Protein AF-U6L388-F1 (afdb_monomer_lite)

Sequence (223 aa):
MDGIGPHTSVVVLAATNRPDLLDAALLRPGRLDRLVYVQLPDPQARQQIAFNTLRHVPIHPTAAAAAAAAAAAADGGDGGGAGETAAAGPPGEAAAAHKQEHTACANPKREDGLTDGLQQQQQQQQQSPVAAPAAVAEWLSARTAGYSGAEIVMICKEAALEAIREHIAGCVDSQQQQQQQQQQQQEGLLALRMRHLEAALQRVQPRTPQSLLQLYKEYSSKN

Secondary structure (DSSP, 8-state):
-TT--TTS--------S-GGGS-TTTSSTTSS------PPPPHHHHHHHHHHHHTTS-B-HHHHHHHHHHHHGGG--------------------------------------SHHHHHHHHHHHTS-TTHHHHHHHHHHHHH-TT--HHHHHHHHHHHHHHHHHHHHHHHHHHHHHTTT----TTTT---B-HHHHHHHHHH----S-HHHHHHHHHHHHH-

InterPro domains:
  IPR003959 ATPase, AAA-type, core [PF00004] (1-39)
  IPR003960 ATPase, AAA-type, conserved site [PS00674] (10-28)
  IPR027417 P-loop containing nucleoside triphosphate hydrolase [G3DSA:3.40.50.300] (1-40)
  IPR027417 P-loop containing nucleoside triphosphate hydrolase [SSF52540] (4-210)
  IPR041569 AAA ATPase, AAA+ lid domain [PF17862] (138-174)
  IPR050168 AAA ATPase domain-containing protein [PTHR23077] (1-220)

pLDDT: mean 73.74, std 22.89, range [26.05, 96.25]

Organism: Eimeria tenella (NCBI:txid5802)

Structure (mmCIF, N/CA/C/O backbone):
data_AF-U6L388-F1
#
_entry.id   AF-U6L388-F1
#
loop_
_atom_site.group_PDB
_atom_site.id
_atom_site.type_symbol
_atom_site.label_atom_id
_atom_site.label_alt_id
_atom_site.label_comp_id
_atom_site.label_asym_id
_atom_site.label_entity_id
_atom_site.label_seq_id
_atom_site.pdbx_PDB_ins_code
_atom_site.Cartn_x
_atom_site.Cartn_y
_atom_site.Cartn_z
_atom_site.occupancy
_atom_site.B_iso_or_equiv
_atom_site.auth_seq_id
_atom_site.auth_comp_id
_atom_site.auth_asym_id
_atom_site.auth_atom_id
_atom_site.pdbx_PDB_model_num
ATOM 1 N N . MET A 1 1 ? 9.386 10.971 -29.973 1.00 67.19 1 MET A N 1
ATOM 2 C CA . MET A 1 1 ? 9.871 11.871 -28.903 1.00 67.19 1 MET A CA 1
ATOM 3 C C . MET A 1 1 ? 10.966 12.817 -29.391 1.00 67.19 1 MET A C 1
ATOM 5 O O . MET A 1 1 ? 11.121 13.867 -28.794 1.00 67.19 1 MET A O 1
ATOM 9 N N . ASP A 1 2 ? 11.607 12.536 -30.531 1.00 67.75 2 ASP A N 1
ATOM 10 C CA . ASP A 1 2 ? 12.701 13.319 -31.148 1.00 67.75 2 ASP A CA 1
ATOM 11 C C . ASP A 1 2 ? 12.360 14.769 -31.589 1.00 67.75 2 ASP A C 1
ATOM 13 O O . ASP A 1 2 ? 13.168 15.421 -32.240 1.00 67.75 2 ASP A O 1
ATOM 17 N N . GLY A 1 3 ? 11.171 15.284 -31.253 1.00 70.81 3 GLY A N 1
ATOM 18 C CA . GLY A 1 3 ? 10.747 16.669 -31.514 1.00 70.81 3 GLY A CA 1
ATOM 19 C C . GLY A 1 3 ? 10.675 17.554 -30.263 1.00 70.81 3 GLY A C 1
ATOM 20 O O . GLY A 1 3 ? 10.299 18.718 -30.366 1.00 70.81 3 GLY A O 1
ATOM 21 N N . ILE A 1 4 ? 10.995 17.010 -29.084 1.00 74.88 4 ILE A N 1
ATOM 22 C CA . ILE A 1 4 ? 11.020 17.750 -27.817 1.00 74.88 4 ILE A CA 1
ATOM 23 C C . ILE A 1 4 ? 12.435 18.317 -27.662 1.00 74.88 4 ILE A C 1
ATOM 25 O O . ILE A 1 4 ? 13.368 17.600 -27.309 1.00 74.88 4 ILE A O 1
ATOM 29 N N . GLY A 1 5 ? 12.615 19.587 -28.020 1.00 66.69 5 GLY A N 1
ATOM 30 C CA . GLY A 1 5 ? 13.901 20.277 -27.920 1.00 66.69 5 GLY A CA 1
ATOM 31 C C . GLY A 1 5 ? 14.166 20.852 -26.519 1.00 66.69 5 GLY A C 1
ATOM 32 O O . GLY A 1 5 ? 13.259 20.919 -25.688 1.00 66.69 5 GLY A O 1
ATOM 33 N N . PRO A 1 6 ? 15.378 21.373 -26.255 1.00 66.69 6 PRO A N 1
ATOM 34 C CA . PRO A 1 6 ? 15.739 21.985 -24.968 1.00 66.69 6 PRO A CA 1
ATOM 35 C C . PRO A 1 6 ? 14.926 23.249 -24.619 1.00 66.69 6 PRO A C 1
ATOM 37 O O . PRO A 1 6 ? 14.971 23.717 -23.487 1.00 66.69 6 PRO A O 1
ATOM 40 N N . HIS A 1 7 ? 14.175 23.804 -25.576 1.00 69.50 7 HIS A N 1
ATOM 41 C CA . HIS A 1 7 ? 13.340 24.998 -25.399 1.00 69.50 7 HIS A CA 1
ATOM 42 C C . HIS A 1 7 ? 11.860 24.685 -25.122 1.00 69.50 7 HIS A C 1
ATOM 44 O O . HIS A 1 7 ? 11.070 25.601 -24.908 1.00 69.50 7 HIS A O 1
ATOM 50 N N . THR A 1 8 ? 11.473 23.405 -25.115 1.00 71.69 8 THR A N 1
ATOM 51 C CA . THR A 1 8 ? 10.129 22.961 -24.724 1.00 71.69 8 THR A CA 1
ATOM 52 C C . THR A 1 8 ? 10.156 22.432 -23.294 1.00 71.69 8 THR A C 1
ATOM 54 O O . THR A 1 8 ? 10.828 21.445 -23.013 1.00 71.69 8 THR A O 1
ATOM 57 N N . SER A 1 9 ? 9.413 23.065 -22.382 1.00 81.69 9 SER A N 1
ATOM 58 C CA . SER A 1 9 ? 9.296 22.665 -20.971 1.00 81.69 9 SER A CA 1
ATOM 59 C C . SER A 1 9 ? 8.343 21.474 -20.793 1.00 81.69 9 SER A C 1
ATOM 61 O O . SER A 1 9 ? 7.316 21.580 -20.123 1.00 81.69 9 SER A O 1
ATOM 63 N N . VAL A 1 10 ? 8.643 20.352 -21.447 1.00 85.38 10 VAL A N 1
ATOM 64 C CA . VAL A 1 10 ? 7.848 19.120 -21.379 1.00 85.38 10 VAL A CA 1
ATOM 65 C C . VAL A 1 10 ? 8.705 18.012 -20.782 1.00 85.38 10 VAL A C 1
ATOM 67 O O . VAL A 1 10 ? 9.774 17.703 -21.299 1.00 85.38 10 VAL A O 1
ATOM 70 N N . VAL A 1 11 ? 8.212 17.394 -19.711 1.00 87.00 11 VAL A N 1
ATOM 71 C CA . VAL A 1 11 ? 8.806 16.197 -19.105 1.00 87.00 11 VAL A CA 1
ATOM 72 C C . VAL A 1 11 ? 7.866 15.030 -19.361 1.00 87.00 11 VAL A C 1
ATOM 74 O O . VAL A 1 11 ? 6.667 15.137 -19.105 1.00 87.00 11 VAL A O 1
ATOM 77 N N . VAL A 1 12 ? 8.402 13.917 -19.864 1.00 88.50 12 VAL A N 1
ATOM 78 C CA . VAL A 1 12 ? 7.622 12.698 -20.081 1.00 88.50 12 VAL A CA 1
ATOM 79 C C . VAL A 1 12 ? 7.963 11.675 -19.009 1.00 88.50 12 VAL A C 1
ATOM 81 O O . VAL A 1 12 ? 9.120 11.307 -18.832 1.00 88.50 12 VAL A O 1
ATOM 84 N N . LEU A 1 13 ? 6.933 11.208 -18.308 1.00 92.56 13 LEU A N 1
ATOM 85 C CA . LEU A 1 13 ? 7.010 10.142 -17.316 1.00 92.56 13 LEU A CA 1
ATOM 86 C C . LEU A 1 13 ? 6.196 8.955 -17.830 1.00 92.56 13 LEU A C 1
ATOM 88 O O . LEU A 1 13 ? 5.049 9.119 -18.246 1.00 92.56 13 LEU A O 1
ATOM 92 N N . ALA A 1 14 ? 6.785 7.764 -17.792 1.00 93.50 14 ALA A N 1
ATOM 93 C CA . ALA A 1 14 ? 6.122 6.516 -18.146 1.00 93.50 14 ALA A CA 1
ATOM 94 C C . ALA A 1 14 ? 6.229 5.533 -16.976 1.00 93.50 14 ALA A C 1
ATOM 96 O O . ALA A 1 14 ? 7.252 5.478 -16.297 1.00 93.50 14 ALA A O 1
ATOM 97 N N . ALA A 1 15 ? 5.178 4.749 -16.755 1.00 95.31 15 ALA A N 1
ATOM 98 C CA . ALA A 1 15 ? 5.151 3.689 -15.756 1.00 95.31 15 ALA A CA 1
ATOM 99 C C . ALA A 1 15 ? 4.784 2.369 -16.440 1.00 95.31 15 ALA A C 1
ATOM 101 O O . ALA A 1 15 ? 3.830 2.314 -17.216 1.00 95.31 15 ALA A O 1
ATOM 102 N N . THR A 1 16 ? 5.537 1.305 -16.159 1.00 94.12 16 THR A N 1
ATOM 103 C CA . THR A 1 16 ? 5.256 -0.043 -16.664 1.00 94.12 16 THR A CA 1
ATOM 104 C C . THR A 1 16 ? 5.484 -1.079 -15.571 1.00 94.12 16 THR A C 1
ATOM 106 O O . THR A 1 16 ? 6.424 -0.970 -14.791 1.00 94.12 16 THR A O 1
ATOM 109 N N . ASN A 1 17 ? 4.639 -2.110 -15.559 1.00 93.12 17 ASN A N 1
ATOM 110 C CA . ASN A 1 17 ? 4.837 -3.318 -14.755 1.00 93.12 17 ASN A CA 1
ATOM 111 C C . ASN A 1 17 ? 5.466 -4.456 -15.580 1.00 93.12 17 ASN A C 1
ATOM 113 O O . ASN A 1 17 ? 5.537 -5.582 -15.110 1.00 93.12 17 ASN A O 1
ATOM 117 N N . ARG A 1 18 ? 5.844 -4.208 -16.838 1.00 91.25 18 ARG A N 1
ATOM 118 C CA . ARG A 1 18 ? 6.484 -5.184 -17.731 1.00 91.25 18 ARG A CA 1
ATOM 119 C C . ARG A 1 18 ? 7.568 -4.498 -18.559 1.00 91.25 18 ARG A C 1
ATOM 121 O O . ARG A 1 18 ? 7.305 -4.103 -19.697 1.00 91.25 18 ARG A O 1
ATOM 128 N N . PRO A 1 19 ? 8.752 -4.254 -17.972 1.00 89.62 19 PRO A N 1
ATOM 129 C CA . PRO A 1 19 ? 9.839 -3.583 -18.675 1.00 89.62 19 PRO A CA 1
ATOM 130 C C . PRO A 1 19 ? 10.487 -4.477 -19.746 1.00 89.62 19 PRO A C 1
ATOM 132 O O . PRO A 1 19 ? 11.052 -3.969 -20.703 1.00 89.62 19 PRO A O 1
ATOM 135 N N . ASP A 1 20 ? 10.336 -5.794 -19.630 1.00 89.12 20 ASP A N 1
ATOM 136 C CA . ASP A 1 20 ? 10.744 -6.812 -20.601 1.00 89.12 20 ASP A CA 1
ATOM 137 C C . ASP A 1 20 ? 10.016 -6.708 -21.951 1.00 89.12 20 ASP A C 1
ATOM 139 O O . ASP A 1 20 ? 10.559 -7.108 -22.977 1.00 89.12 20 ASP A O 1
ATOM 143 N N . LEU A 1 21 ? 8.800 -6.153 -21.959 1.00 91.62 21 LEU A N 1
ATOM 144 C CA . LEU A 1 21 ? 8.001 -5.952 -23.172 1.00 91.62 21 LEU A CA 1
ATOM 145 C C . LEU A 1 21 ? 8.214 -4.576 -23.823 1.00 91.62 21 LEU A C 1
ATOM 147 O O . LEU A 1 21 ? 7.565 -4.273 -24.826 1.00 91.62 21 LEU A O 1
ATOM 151 N N . LEU A 1 22 ? 9.071 -3.720 -23.257 1.00 90.88 22 LEU A N 1
ATOM 152 C CA . LEU A 1 22 ? 9.353 -2.408 -23.833 1.00 90.88 22 LEU A CA 1
ATOM 153 C C . LEU A 1 22 ? 10.257 -2.526 -25.064 1.00 90.88 22 LEU A C 1
ATOM 155 O O . LEU A 1 22 ? 11.258 -3.237 -25.064 1.00 90.88 22 LEU A O 1
ATOM 159 N N . ASP A 1 23 ? 9.930 -1.757 -26.102 1.00 91.94 23 ASP A N 1
ATOM 160 C CA . ASP A 1 23 ? 10.781 -1.629 -27.283 1.00 91.94 23 ASP A CA 1
ATOM 161 C C . ASP A 1 23 ? 12.099 -0.919 -26.921 1.00 91.94 23 ASP A C 1
ATOM 163 O O . ASP A 1 23 ? 12.103 0.199 -26.395 1.00 91.94 23 ASP A O 1
ATOM 167 N N . ALA A 1 24 ? 13.230 -1.541 -27.266 1.00 88.38 24 ALA A N 1
ATOM 168 C CA . ALA A 1 24 ? 14.570 -0.991 -27.079 1.00 88.38 24 ALA A CA 1
ATOM 169 C C . ALA A 1 24 ? 14.762 0.372 -27.770 1.00 88.38 24 ALA A C 1
ATOM 171 O O . ALA A 1 24 ? 15.602 1.170 -27.350 1.00 88.38 24 ALA A O 1
ATOM 172 N N . ALA A 1 25 ? 13.979 0.686 -28.809 1.00 91.44 25 ALA A N 1
ATOM 173 C CA . ALA A 1 25 ? 14.002 2.001 -29.440 1.00 91.44 25 ALA A CA 1
ATOM 174 C C . ALA A 1 25 ? 13.534 3.125 -28.499 1.00 91.44 25 ALA A C 1
ATOM 176 O O . ALA A 1 25 ? 13.951 4.272 -28.680 1.00 91.44 25 ALA A O 1
ATOM 177 N N . LEU A 1 26 ? 12.686 2.833 -27.507 1.00 90.56 26 LEU A N 1
ATOM 178 C CA . LEU A 1 26 ? 12.219 3.818 -26.527 1.00 90.56 26 LEU A CA 1
ATOM 179 C C . LEU A 1 26 ? 13.259 4.110 -25.443 1.00 90.56 26 LEU A C 1
ATOM 181 O O . LEU A 1 26 ? 13.263 5.216 -24.918 1.00 90.56 26 LEU A O 1
ATOM 185 N N . LEU A 1 27 ? 14.153 3.163 -25.152 1.00 89.31 27 LEU A N 1
ATOM 186 C CA . LEU A 1 27 ? 15.181 3.280 -24.108 1.00 89.31 27 LEU A CA 1
ATOM 187 C C . LEU A 1 27 ? 16.450 4.015 -24.571 1.00 89.31 27 LEU A C 1
ATOM 189 O O . LEU A 1 27 ? 17.396 4.179 -23.806 1.00 89.31 27 LEU A O 1
ATOM 193 N N . ARG A 1 28 ? 16.506 4.443 -25.838 1.00 89.62 28 ARG A N 1
ATOM 194 C CA . ARG A 1 28 ? 17.662 5.178 -26.365 1.00 89.62 28 ARG A CA 1
ATOM 195 C C . ARG A 1 28 ? 17.788 6.568 -25.718 1.00 89.62 28 ARG A C 1
ATOM 197 O O . ARG A 1 28 ? 16.758 7.173 -25.406 1.00 89.62 28 ARG A O 1
ATOM 204 N N . PRO A 1 29 ? 19.021 7.102 -25.596 1.00 87.50 29 PRO A N 1
ATOM 205 C CA . PRO A 1 29 ? 19.267 8.451 -25.087 1.00 87.50 29 PRO A CA 1
ATOM 206 C C . PRO A 1 29 ? 18.363 9.505 -25.739 1.00 87.50 29 PRO A C 1
ATOM 208 O O . PRO A 1 29 ? 18.192 9.500 -26.961 1.00 87.50 29 PRO A O 1
ATOM 211 N N . GLY A 1 30 ? 17.785 10.399 -24.930 1.00 84.50 30 GLY A N 1
ATOM 212 C CA . GLY A 1 30 ? 16.854 11.438 -25.396 1.00 84.50 30 GLY A CA 1
ATOM 213 C C . GLY A 1 30 ? 15.384 11.005 -25.529 1.00 84.50 30 GLY A C 1
ATOM 214 O O . GLY A 1 30 ? 14.574 11.764 -26.063 1.00 84.50 30 GLY A O 1
ATOM 215 N N . ARG A 1 31 ? 15.021 9.799 -25.065 1.00 89.38 31 ARG A N 1
ATOM 216 C CA . ARG A 1 31 ? 13.637 9.288 -25.014 1.00 89.38 31 ARG A CA 1
ATOM 217 C C . ARG A 1 31 ? 13.254 8.876 -23.584 1.00 89.38 31 ARG A C 1
ATOM 219 O O . ARG A 1 31 ? 13.051 9.748 -22.750 1.00 89.38 31 ARG A O 1
ATOM 226 N N . LEU A 1 32 ? 13.143 7.575 -23.298 1.00 90.38 32 LEU A N 1
ATOM 227 C CA . LEU A 1 32 ? 12.938 7.012 -21.956 1.00 90.38 32 LEU A CA 1
ATOM 228 C C . LEU A 1 32 ? 14.263 6.446 -21.428 1.00 90.38 32 LEU A C 1
ATOM 230 O O . LEU A 1 32 ? 14.380 5.260 -21.134 1.00 90.38 32 LEU A O 1
ATOM 234 N N . ASP A 1 33 ? 15.284 7.293 -21.372 1.00 86.81 33 ASP A N 1
ATOM 235 C CA . ASP A 1 33 ? 16.660 6.913 -21.037 1.00 86.81 33 ASP A CA 1
ATOM 236 C C . ASP A 1 33 ? 16.947 6.878 -19.527 1.00 86.81 33 ASP A C 1
ATOM 238 O O . ASP A 1 33 ? 17.951 6.316 -19.096 1.00 86.81 33 ASP A O 1
ATOM 242 N N . ARG A 1 34 ? 16.062 7.448 -18.700 1.00 88.44 34 ARG A N 1
ATOM 243 C CA . ARG A 1 34 ? 16.130 7.372 -17.235 1.00 88.44 34 ARG A CA 1
ATOM 244 C C . ARG A 1 34 ? 15.144 6.340 -16.706 1.00 88.44 34 ARG A C 1
ATOM 246 O O . ARG A 1 34 ? 13.942 6.592 -16.649 1.00 88.44 34 ARG A O 1
ATOM 253 N N . LEU A 1 35 ? 15.665 5.197 -16.271 1.00 89.44 35 LEU A N 1
ATOM 254 C CA . LEU A 1 35 ? 14.882 4.167 -15.599 1.00 89.44 35 LEU A CA 1
ATOM 255 C C . LEU A 1 35 ? 14.993 4.333 -14.082 1.00 89.44 35 LEU A C 1
ATOM 257 O O . LEU A 1 35 ? 16.087 4.432 -13.534 1.00 89.44 35 LEU A O 1
ATOM 261 N N . VAL A 1 36 ? 13.848 4.358 -13.402 1.00 91.75 36 VAL A N 1
ATOM 262 C CA . VAL A 1 36 ? 13.770 4.421 -11.938 1.00 91.75 36 VAL A CA 1
ATOM 263 C C . VAL A 1 36 ? 13.018 3.194 -11.449 1.00 91.75 36 VAL A C 1
ATOM 265 O O . VAL A 1 36 ? 11.840 3.015 -11.757 1.00 91.75 36 VAL A O 1
ATOM 268 N N . TYR A 1 37 ? 13.698 2.345 -10.681 1.00 92.19 37 TYR A N 1
ATOM 269 C CA . TYR A 1 37 ? 13.072 1.182 -10.067 1.00 92.19 37 TYR A CA 1
ATOM 270 C C . TYR A 1 37 ? 12.350 1.565 -8.773 1.00 92.19 37 TYR A C 1
ATOM 272 O O . TYR A 1 37 ? 12.964 2.033 -7.813 1.00 92.19 37 TYR A O 1
ATOM 280 N N . VAL A 1 38 ? 11.036 1.339 -8.744 1.00 93.25 38 VAL A N 1
ATOM 281 C CA . VAL A 1 38 ? 10.197 1.557 -7.562 1.00 93.25 38 VAL A CA 1
ATOM 282 C C . VAL 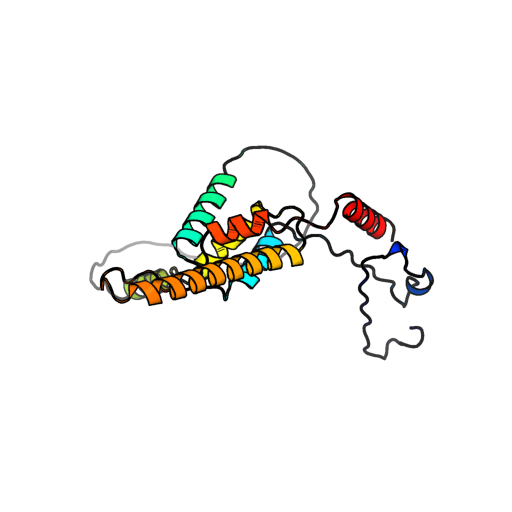A 1 38 ? 10.141 0.268 -6.750 1.00 93.25 38 VAL A C 1
ATOM 284 O O . VAL A 1 38 ? 9.579 -0.734 -7.192 1.00 93.25 38 VAL A O 1
ATOM 287 N N . GLN A 1 39 ? 10.742 0.295 -5.563 1.00 92.44 39 GLN A N 1
ATOM 288 C CA . GLN A 1 39 ? 10.810 -0.865 -4.677 1.00 92.44 39 GLN A CA 1
ATOM 289 C C . GLN A 1 39 ? 9.533 -1.029 -3.843 1.00 92.44 39 GLN A C 1
ATOM 291 O O . GLN A 1 39 ? 8.698 -0.128 -3.746 1.00 92.44 39 GLN A O 1
ATOM 296 N N . LEU A 1 40 ? 9.403 -2.192 -3.202 1.00 93.56 40 LEU A N 1
ATOM 297 C CA . LEU A 1 40 ? 8.432 -2.376 -2.125 1.00 93.56 40 LEU A CA 1
ATOM 298 C C . LEU A 1 40 ? 8.717 -1.407 -0.965 1.00 93.56 40 LEU A C 1
ATOM 300 O O . LEU A 1 40 ? 9.878 -1.070 -0.728 1.00 93.56 40 LEU A O 1
ATOM 304 N N . PRO A 1 41 ? 7.680 -0.990 -0.220 1.00 95.19 41 PRO A N 1
ATOM 305 C CA . PRO A 1 41 ? 7.845 -0.065 0.890 1.00 95.19 41 PRO A CA 1
ATOM 306 C C . PRO A 1 41 ? 8.687 -0.682 2.016 1.00 95.19 41 PRO A C 1
ATOM 308 O O . PRO A 1 41 ? 8.434 -1.802 2.483 1.00 95.19 41 PRO A O 1
ATOM 311 N N . ASP A 1 42 ? 9.665 0.088 2.484 1.00 94.81 42 ASP A N 1
ATOM 312 C CA . ASP A 1 42 ? 10.447 -0.202 3.682 1.00 94.81 42 ASP A CA 1
ATOM 313 C C . ASP A 1 42 ? 9.564 -0.113 4.949 1.00 94.81 42 ASP A C 1
ATOM 315 O O . ASP A 1 42 ? 8.425 0.362 4.887 1.00 94.81 42 ASP A O 1
ATOM 319 N N . PRO A 1 43 ? 10.017 -0.616 6.113 1.00 93.06 43 PRO A N 1
ATOM 320 C CA . PRO A 1 43 ? 9.205 -0.598 7.331 1.00 93.06 43 PRO A CA 1
ATOM 321 C C . PRO A 1 43 ? 8.681 0.799 7.688 1.00 93.06 43 PRO A C 1
ATOM 323 O O . PRO A 1 43 ? 7.515 0.940 8.063 1.00 93.06 43 PRO A O 1
ATOM 326 N N . GLN A 1 44 ? 9.504 1.831 7.484 1.00 94.19 44 GLN A N 1
ATOM 327 C CA . GLN A 1 44 ? 9.131 3.218 7.734 1.00 94.19 44 GLN A CA 1
ATOM 328 C C . GLN A 1 44 ? 8.050 3.704 6.754 1.00 94.19 44 GLN A C 1
ATOM 330 O O . GLN A 1 44 ? 7.043 4.264 7.190 1.00 94.19 44 GLN A O 1
ATOM 335 N N . ALA A 1 45 ? 8.172 3.445 5.449 1.00 95.25 45 ALA A N 1
ATOM 336 C CA . ALA A 1 45 ? 7.140 3.786 4.473 1.00 95.25 45 ALA A CA 1
ATOM 337 C C . ALA A 1 45 ? 5.848 3.008 4.717 1.00 95.25 45 ALA A C 1
ATOM 339 O O . ALA A 1 45 ? 4.772 3.585 4.581 1.00 95.25 45 ALA A O 1
ATOM 340 N N . ARG A 1 46 ? 5.910 1.733 5.127 1.00 95.38 46 ARG A N 1
ATOM 341 C CA . ARG A 1 46 ? 4.707 0.964 5.499 1.00 95.38 46 ARG A CA 1
ATOM 342 C C . ARG A 1 46 ? 3.959 1.627 6.651 1.00 95.38 46 ARG A C 1
ATOM 344 O O . ARG A 1 46 ? 2.740 1.780 6.573 1.00 95.38 46 ARG A O 1
ATOM 351 N N . GLN A 1 47 ? 4.689 2.081 7.670 1.00 94.62 47 GLN A N 1
ATOM 352 C CA . GLN A 1 47 ? 4.118 2.846 8.775 1.00 94.62 47 GLN A CA 1
ATOM 353 C C . GLN A 1 47 ? 3.493 4.158 8.279 1.00 94.62 47 GLN A C 1
ATOM 355 O O . GLN A 1 47 ? 2.354 4.455 8.622 1.00 94.62 47 GLN A O 1
ATOM 360 N N . GLN A 1 48 ? 4.174 4.918 7.416 1.00 95.19 48 GLN A N 1
ATOM 361 C CA . GLN A 1 48 ? 3.635 6.172 6.870 1.00 95.19 48 GLN A CA 1
ATOM 362 C C . GLN A 1 48 ? 2.375 5.957 6.015 1.00 95.19 48 GLN A C 1
ATOM 364 O O . GLN A 1 48 ? 1.405 6.704 6.143 1.00 95.19 48 GLN A O 1
ATOM 369 N N . ILE A 1 49 ? 2.349 4.913 5.180 1.00 95.31 49 ILE A N 1
ATOM 370 C CA . ILE A 1 49 ? 1.184 4.543 4.364 1.00 95.31 49 ILE A CA 1
ATOM 371 C C . ILE A 1 49 ? -0.001 4.190 5.267 1.00 95.31 49 ILE A C 1
ATOM 373 O O . ILE A 1 49 ? -1.107 4.704 5.067 1.00 95.31 49 ILE A O 1
ATOM 377 N N . ALA A 1 50 ? 0.222 3.346 6.278 1.00 94.38 50 ALA A N 1
ATOM 378 C CA . ALA A 1 50 ? -0.813 2.958 7.228 1.00 94.38 50 ALA A CA 1
ATOM 379 C C . ALA A 1 50 ? -1.323 4.169 8.025 1.00 94.38 50 ALA A C 1
ATOM 381 O O . ALA A 1 50 ? -2.531 4.395 8.087 1.00 94.38 50 ALA A O 1
ATOM 382 N N . PHE A 1 51 ? -0.415 4.995 8.547 1.00 94.25 51 PHE A N 1
ATOM 383 C CA . PHE A 1 51 ? -0.739 6.202 9.302 1.00 94.25 51 PHE A CA 1
ATOM 384 C C . PHE A 1 51 ? -1.572 7.188 8.475 1.00 94.25 51 PHE A C 1
ATOM 386 O O . PHE A 1 51 ? -2.645 7.608 8.909 1.00 94.25 51 PHE A O 1
ATOM 393 N N . ASN A 1 52 ? -1.137 7.512 7.252 1.00 94.19 52 ASN A N 1
ATOM 394 C CA . ASN A 1 52 ? -1.866 8.440 6.390 1.00 94.19 52 ASN A CA 1
ATOM 395 C C . ASN A 1 52 ? -3.243 7.895 5.982 1.00 94.19 52 ASN A C 1
ATOM 397 O O . ASN A 1 52 ? -4.186 8.667 5.828 1.00 94.19 52 ASN A O 1
ATOM 401 N N . THR A 1 53 ? -3.381 6.575 5.846 1.00 94.00 53 THR A N 1
ATOM 402 C CA . THR A 1 53 ? -4.675 5.948 5.540 1.00 94.00 53 THR A CA 1
ATOM 403 C C . THR A 1 53 ? -5.621 5.987 6.743 1.00 94.00 53 THR A C 1
ATOM 405 O O . THR A 1 53 ? -6.814 6.236 6.585 1.00 94.00 53 THR A O 1
ATOM 408 N N . LEU A 1 54 ? -5.099 5.773 7.952 1.00 91.31 54 LEU A N 1
ATOM 409 C CA . LEU A 1 54 ? -5.885 5.688 9.185 1.00 91.31 54 LEU A CA 1
ATOM 410 C C . LEU A 1 54 ? -6.140 7.043 9.858 1.00 91.31 54 LEU A C 1
ATOM 412 O O . LEU A 1 54 ? -6.944 7.112 10.782 1.00 91.31 54 LEU A O 1
ATOM 416 N N . ARG A 1 55 ? -5.527 8.134 9.384 1.00 89.81 55 ARG A N 1
ATOM 417 C CA . ARG A 1 55 ? -5.642 9.477 9.988 1.00 89.81 55 ARG A CA 1
ATOM 418 C C . ARG A 1 55 ? -7.080 9.995 10.147 1.00 89.81 55 ARG A C 1
ATOM 420 O O . ARG A 1 55 ? -7.323 10.863 10.976 1.00 89.81 55 ARG A O 1
ATOM 427 N N . HIS A 1 56 ? -8.004 9.515 9.314 1.00 87.19 56 HIS A N 1
ATOM 428 C CA . HIS A 1 56 ? -9.416 9.916 9.308 1.00 87.19 56 HIS A CA 1
ATOM 429 C C . HIS A 1 56 ? -10.352 8.808 9.806 1.00 87.19 56 HIS A C 1
ATOM 431 O O . HIS A 1 56 ? -11.569 8.976 9.777 1.00 87.19 56 HIS A O 1
ATOM 437 N N . VAL A 1 57 ? -9.804 7.672 10.242 1.00 88.19 57 VAL A N 1
ATOM 438 C CA . VAL A 1 57 ? -10.584 6.540 10.738 1.00 88.19 57 VAL A CA 1
ATOM 439 C C . VAL A 1 57 ? -10.670 6.646 12.263 1.00 88.19 57 VAL A C 1
ATOM 441 O O . VAL A 1 57 ? -9.633 6.769 12.914 1.00 88.19 57 VAL A O 1
ATOM 444 N N . PRO A 1 58 ? -11.871 6.600 12.866 1.00 88.50 58 PRO A N 1
ATOM 445 C CA . PRO A 1 58 ? -12.002 6.569 14.318 1.00 88.50 58 PRO A CA 1
ATOM 446 C C . PRO A 1 58 ? -11.439 5.250 14.856 1.00 88.50 58 PRO A C 1
ATOM 448 O O . PRO A 1 58 ? -11.890 4.174 14.466 1.00 88.50 58 PRO A O 1
ATOM 451 N N . ILE A 1 59 ? -10.456 5.318 15.754 1.00 87.81 59 ILE A N 1
ATOM 452 C CA . ILE A 1 59 ? -9.817 4.144 16.365 1.00 87.81 59 ILE A CA 1
ATOM 453 C C . ILE A 1 59 ? -10.212 4.078 17.835 1.00 87.81 59 ILE A C 1
ATOM 455 O O . ILE A 1 59 ? -10.128 5.071 18.557 1.00 87.81 59 ILE A O 1
ATOM 459 N N . HIS A 1 60 ? -10.631 2.899 18.290 1.00 86.94 60 HIS A N 1
ATOM 460 C CA . HIS A 1 60 ? -10.959 2.686 19.692 1.00 86.94 60 HIS A CA 1
ATOM 461 C C . HIS A 1 60 ? -9.679 2.725 20.552 1.00 86.94 60 HIS A C 1
ATOM 463 O O . HIS A 1 60 ? -8.689 2.088 20.179 1.00 86.94 60 HIS A O 1
ATOM 469 N N . PRO A 1 61 ? -9.667 3.385 21.726 1.00 81.38 61 PRO A N 1
ATOM 470 C CA . PRO A 1 61 ? -8.466 3.506 22.562 1.00 81.38 61 PRO A CA 1
ATOM 471 C C . PRO A 1 61 ? -7.887 2.149 22.983 1.00 81.38 61 PRO A C 1
ATOM 473 O O . PRO A 1 61 ? -6.673 1.977 23.005 1.00 81.38 61 PRO A O 1
ATOM 476 N N . THR A 1 62 ? -8.736 1.143 23.222 1.00 83.94 62 THR A N 1
ATOM 477 C CA . THR A 1 62 ? -8.283 -0.238 23.487 1.00 83.94 62 THR A CA 1
ATOM 478 C C . THR A 1 62 ? -7.492 -0.823 22.323 1.00 83.94 62 THR A C 1
ATOM 480 O O . THR A 1 62 ? -6.566 -1.594 22.543 1.00 83.94 62 THR A O 1
ATOM 483 N N . ALA A 1 63 ? -7.840 -0.467 21.085 1.00 79.62 63 ALA A N 1
ATOM 484 C CA . ALA A 1 63 ? -7.128 -0.960 19.918 1.00 79.62 63 ALA A CA 1
ATOM 485 C C . ALA A 1 63 ? -5.788 -0.262 19.725 1.00 79.62 63 ALA A C 1
ATOM 487 O O . ALA A 1 63 ? -4.796 -0.928 19.459 1.00 79.62 63 ALA A O 1
ATOM 488 N N . ALA A 1 64 ? -5.734 1.048 19.963 1.00 79.06 64 ALA A N 1
ATOM 489 C CA . ALA A 1 64 ? -4.46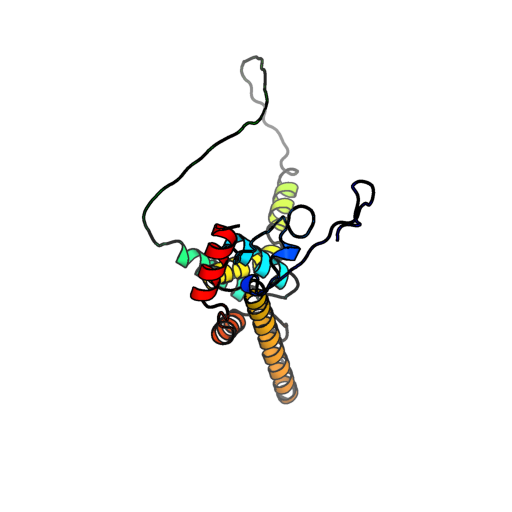9 1.771 20.015 1.00 79.06 64 ALA A CA 1
ATOM 490 C C . ALA A 1 64 ? -3.526 1.199 21.091 1.00 79.06 64 ALA A C 1
ATOM 492 O O . ALA A 1 64 ? -2.359 0.943 20.812 1.00 79.06 64 ALA A O 1
ATOM 493 N N . ALA A 1 65 ? -4.042 0.932 22.296 1.00 78.75 65 ALA A N 1
ATOM 494 C CA . ALA A 1 65 ? -3.260 0.360 23.390 1.00 78.75 65 ALA A CA 1
ATOM 495 C C . ALA A 1 65 ? -2.785 -1.073 23.094 1.00 78.75 65 ALA A C 1
ATOM 497 O O . ALA A 1 65 ? -1.625 -1.399 23.332 1.00 78.75 65 ALA A O 1
ATOM 498 N N . ALA A 1 66 ? -3.654 -1.923 22.541 1.00 81.06 66 ALA A N 1
ATOM 499 C CA . ALA A 1 66 ? -3.295 -3.289 22.168 1.00 81.06 66 ALA A CA 1
ATOM 500 C C . ALA A 1 66 ? -2.272 -3.329 21.020 1.00 81.06 66 ALA A C 1
ATOM 502 O O . ALA A 1 66 ? -1.344 -4.135 21.060 1.00 81.06 66 ALA A O 1
ATOM 503 N N . ALA A 1 67 ? -2.397 -2.435 20.034 1.00 81.06 67 ALA A N 1
ATOM 504 C CA . ALA A 1 67 ? -1.410 -2.280 18.972 1.00 81.06 67 ALA A CA 1
ATOM 505 C C . ALA A 1 67 ? -0.044 -1.847 19.528 1.00 81.06 67 ALA A C 1
ATOM 507 O O . ALA A 1 67 ? 0.961 -2.474 19.201 1.00 81.06 67 ALA A O 1
ATOM 508 N N . ALA A 1 68 ? -0.017 -0.852 20.424 1.00 77.88 68 ALA A N 1
ATOM 509 C CA . ALA A 1 68 ? 1.206 -0.388 21.079 1.00 77.88 68 ALA A CA 1
ATOM 510 C C . ALA A 1 68 ? 1.869 -1.487 21.931 1.00 77.88 68 ALA A C 1
ATOM 512 O O . ALA A 1 68 ? 3.073 -1.707 21.832 1.00 77.88 68 ALA A O 1
ATOM 513 N N . ALA A 1 69 ? 1.087 -2.232 22.719 1.00 78.50 69 ALA A N 1
ATOM 514 C CA . ALA A 1 69 ? 1.601 -3.337 23.529 1.00 78.50 69 ALA A CA 1
ATOM 515 C C . ALA A 1 69 ? 2.190 -4.465 22.663 1.00 78.50 69 ALA A C 1
ATOM 517 O O . ALA A 1 69 ? 3.251 -5.006 22.968 1.00 78.50 69 ALA A O 1
ATOM 518 N N . ALA A 1 70 ? 1.522 -4.802 21.558 1.00 78.88 70 ALA A N 1
ATOM 519 C CA . ALA A 1 70 ? 1.984 -5.835 20.638 1.00 78.88 70 ALA A CA 1
ATOM 520 C C . ALA A 1 70 ? 3.158 -5.388 19.746 1.00 78.88 70 ALA A C 1
ATOM 522 O O . ALA A 1 70 ? 3.869 -6.251 19.232 1.00 78.88 70 ALA A O 1
ATOM 523 N N . ALA A 1 71 ? 3.354 -4.082 19.540 1.00 73.38 71 ALA A N 1
ATOM 524 C CA . ALA A 1 71 ? 4.547 -3.532 18.897 1.00 73.38 71 ALA A CA 1
ATOM 525 C C . ALA A 1 71 ? 5.756 -3.602 19.844 1.00 73.38 71 ALA A C 1
ATOM 527 O O . ALA A 1 71 ? 6.781 -4.166 19.473 1.00 73.38 71 ALA A O 1
ATOM 528 N N . ALA A 1 72 ? 5.595 -3.173 21.101 1.00 70.25 72 ALA A N 1
ATOM 529 C CA . ALA A 1 72 ? 6.648 -3.247 22.116 1.00 70.25 72 ALA A CA 1
ATOM 530 C C . ALA A 1 72 ? 7.109 -4.690 22.406 1.00 70.25 72 ALA A C 1
ATOM 532 O O . ALA A 1 72 ? 8.290 -4.934 22.632 1.00 70.25 72 ALA A O 1
ATOM 533 N N . ALA A 1 73 ? 6.199 -5.669 22.357 1.00 67.88 73 ALA A N 1
ATOM 534 C CA . ALA A 1 73 ? 6.547 -7.080 22.541 1.00 67.88 73 ALA A CA 1
ATOM 535 C C . ALA A 1 73 ? 7.403 -7.665 21.398 1.00 67.88 73 ALA A C 1
ATOM 537 O O . ALA A 1 73 ? 8.086 -8.667 21.603 1.00 67.88 73 ALA A O 1
ATOM 538 N N . ALA A 1 74 ? 7.368 -7.068 20.202 1.00 61.03 74 ALA A N 1
ATOM 539 C CA . ALA A 1 74 ? 8.165 -7.519 19.063 1.00 61.03 74 ALA A CA 1
ATOM 540 C C . ALA A 1 74 ? 9.622 -7.017 19.114 1.00 61.03 74 ALA A C 1
ATOM 542 O O . ALA A 1 74 ? 10.476 -7.604 18.457 1.00 61.03 74 ALA A O 1
ATOM 543 N N . ASP A 1 75 ? 9.911 -5.990 19.921 1.00 54.50 75 ASP A N 1
ATOM 544 C CA . ASP A 1 75 ? 11.242 -5.373 20.056 1.00 54.50 75 ASP A CA 1
ATOM 545 C C . ASP A 1 75 ? 12.137 -6.070 21.111 1.00 54.50 75 ASP A C 1
ATOM 547 O O . ASP A 1 75 ? 13.258 -5.657 21.386 1.00 54.50 75 ASP A O 1
ATOM 551 N N . GLY A 1 76 ? 11.664 -7.172 21.712 1.00 46.78 76 GLY A N 1
ATOM 552 C CA . GLY A 1 76 ? 12.371 -7.932 22.755 1.00 46.78 76 GLY A CA 1
ATOM 553 C C . GLY A 1 76 ? 13.285 -9.073 22.272 1.00 46.78 76 GLY A C 1
ATOM 554 O O . GLY A 1 76 ? 13.583 -9.964 23.067 1.00 46.78 76 GLY A O 1
ATOM 555 N N . GLY A 1 77 ? 13.691 -9.105 20.996 1.00 39.75 77 GLY A N 1
ATOM 556 C CA . GLY A 1 77 ? 14.467 -10.202 20.392 1.00 39.75 77 GLY A CA 1
ATOM 557 C C . GLY A 1 77 ? 15.848 -9.786 19.863 1.00 39.75 77 GLY A C 1
ATOM 558 O O . GLY A 1 77 ? 15.956 -9.105 18.853 1.00 39.75 77 GLY A O 1
ATOM 559 N N . ASP A 1 78 ? 16.886 -10.252 20.550 1.00 38.09 78 ASP A N 1
ATOM 560 C CA . ASP A 1 78 ? 18.337 -10.087 20.358 1.00 38.09 78 ASP A CA 1
ATOM 561 C C . ASP A 1 78 ? 18.944 -10.585 19.007 1.00 38.09 78 ASP A C 1
ATOM 563 O O . ASP A 1 78 ? 18.640 -11.691 18.566 1.00 38.09 78 ASP A O 1
ATOM 567 N N . GLY A 1 79 ? 19.873 -9.796 18.416 1.00 38.97 79 GLY A N 1
ATOM 568 C CA . GLY A 1 79 ? 21.205 -10.263 17.946 1.00 38.97 79 GLY A CA 1
ATOM 569 C C . GLY A 1 79 ? 21.567 -10.443 16.440 1.00 38.97 79 GLY A C 1
ATOM 570 O O . GLY A 1 79 ? 21.347 -11.511 15.883 1.00 38.97 79 GLY A O 1
ATOM 571 N N . GLY A 1 80 ? 22.342 -9.500 15.849 1.00 29.94 80 GLY A N 1
ATOM 572 C CA . GLY A 1 80 ? 23.633 -9.821 15.167 1.00 29.94 80 GLY A CA 1
ATOM 573 C C . GLY A 1 80 ? 23.853 -9.687 13.628 1.00 29.94 80 GLY A C 1
ATOM 574 O O . GLY A 1 80 ? 23.553 -10.617 12.892 1.00 29.94 80 GLY A O 1
ATOM 575 N N . GLY A 1 81 ? 24.584 -8.625 13.203 1.00 27.89 81 GLY A N 1
ATOM 576 C CA . G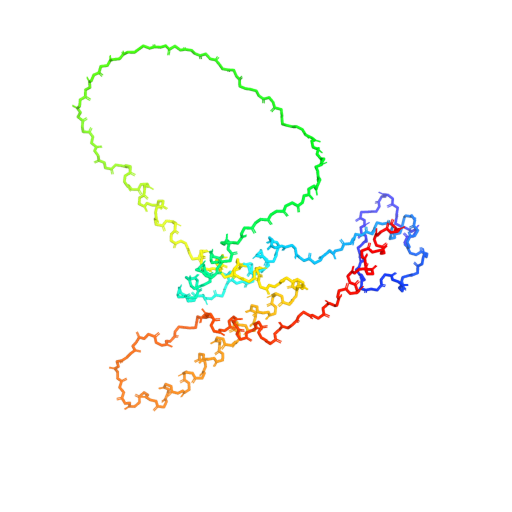LY A 1 81 ? 25.614 -8.561 12.112 1.00 27.89 81 GLY A CA 1
ATOM 577 C C . GLY A 1 81 ? 25.179 -8.561 10.622 1.00 27.89 81 GLY A C 1
ATOM 578 O O . GLY A 1 81 ? 24.279 -9.293 10.251 1.00 27.89 81 GLY A O 1
ATOM 579 N N . ALA A 1 82 ? 25.785 -7.849 9.654 1.00 33.31 82 ALA A N 1
ATOM 580 C CA . ALA A 1 82 ? 26.991 -7.015 9.560 1.00 33.31 82 ALA A CA 1
ATOM 581 C C . ALA A 1 82 ? 26.996 -6.202 8.229 1.00 33.31 82 ALA A C 1
ATOM 583 O O . ALA A 1 82 ? 26.478 -6.708 7.239 1.00 33.31 82 ALA A O 1
ATOM 584 N N . GLY A 1 83 ? 27.660 -5.025 8.216 1.00 27.03 83 GLY A N 1
ATOM 585 C CA . GLY A 1 83 ? 28.253 -4.313 7.049 1.00 27.03 83 GLY A CA 1
ATOM 586 C C . GLY A 1 83 ? 27.286 -3.735 5.994 1.00 27.03 83 GLY A C 1
ATOM 587 O O . GLY A 1 83 ? 26.359 -4.401 5.578 1.00 27.03 83 GLY A O 1
ATOM 588 N N . GLU A 1 84 ? 27.409 -2.512 5.471 1.00 27.39 84 GLU A N 1
ATOM 589 C CA . GLU A 1 84 ? 28.617 -1.758 5.130 1.00 27.39 84 GLU A CA 1
ATOM 590 C C . GLU A 1 84 ? 28.309 -0.251 4.991 1.00 27.39 84 GLU A C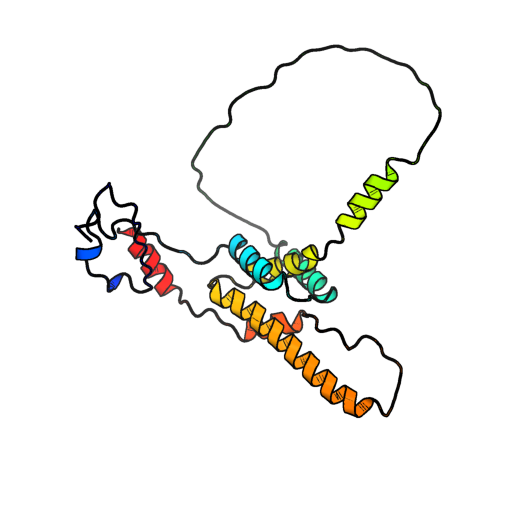 1
ATOM 592 O O . GLU A 1 84 ? 27.212 0.164 4.615 1.00 27.39 84 GLU A O 1
ATOM 597 N N . THR A 1 85 ? 29.306 0.560 5.333 1.00 30.50 85 THR A N 1
ATOM 598 C CA . THR A 1 85 ? 29.348 2.027 5.370 1.00 30.50 85 THR A CA 1
ATOM 599 C C . THR A 1 85 ? 29.874 2.643 4.068 1.00 30.50 85 THR A C 1
ATOM 601 O O . THR A 1 85 ? 30.848 2.127 3.535 1.00 30.50 85 THR A O 1
ATOM 604 N N . ALA A 1 86 ? 29.379 3.822 3.668 1.00 30.38 86 ALA A N 1
ATOM 605 C CA . ALA A 1 86 ? 30.151 4.887 2.987 1.00 30.38 86 ALA A CA 1
ATOM 606 C C . ALA A 1 86 ? 29.320 6.196 2.977 1.00 30.38 86 ALA A C 1
ATOM 608 O O . ALA A 1 86 ? 28.228 6.220 2.422 1.00 30.38 86 ALA A O 1
ATOM 609 N N . ALA A 1 87 ? 29.671 7.197 3.801 1.00 28.53 87 ALA A N 1
ATOM 610 C CA . ALA A 1 87 ? 30.509 8.380 3.485 1.00 28.53 87 ALA A CA 1
ATOM 611 C C . ALA A 1 87 ? 29.686 9.569 2.908 1.00 28.53 87 ALA A C 1
ATOM 613 O O . ALA A 1 87 ? 29.166 9.474 1.806 1.00 28.53 87 ALA A O 1
ATOM 614 N N . ALA A 1 88 ? 29.358 10.600 3.713 1.00 30.17 88 ALA A N 1
ATOM 615 C CA . ALA A 1 88 ? 30.120 11.848 4.003 1.00 30.17 88 ALA A CA 1
ATOM 616 C C . ALA A 1 88 ? 29.931 12.941 2.916 1.00 30.17 88 ALA A C 1
ATOM 618 O O . ALA A 1 88 ? 30.041 12.627 1.741 1.00 30.17 88 ALA A O 1
ATOM 619 N N . GLY A 1 89 ? 29.663 14.235 3.168 1.00 27.75 89 GLY A N 1
ATOM 620 C CA . GLY A 1 89 ? 29.551 15.124 4.352 1.00 27.75 89 GLY A CA 1
ATOM 621 C C . GLY A 1 89 ? 29.005 16.502 3.871 1.00 27.75 89 GLY A C 1
ATOM 622 O O . GLY A 1 89 ? 28.324 16.511 2.848 1.00 27.75 89 GLY A O 1
ATOM 623 N N . PRO A 1 90 ? 29.382 17.682 4.419 1.00 41.84 90 PRO A N 1
ATOM 624 C CA . PRO A 1 90 ? 29.525 18.135 5.816 1.00 41.84 90 PRO A CA 1
ATOM 625 C C . PRO A 1 90 ? 28.636 19.383 6.151 1.00 41.84 90 PRO A C 1
ATOM 627 O O . PRO A 1 90 ? 28.156 20.054 5.237 1.00 41.84 90 PRO A O 1
ATOM 630 N N . PRO A 1 91 ? 28.449 19.763 7.438 1.00 35.09 91 PRO A N 1
ATOM 631 C CA . PRO A 1 91 ? 27.874 21.054 7.840 1.00 35.09 91 PRO A CA 1
ATOM 632 C C . PRO A 1 91 ? 28.959 22.102 8.169 1.00 35.09 91 PRO A C 1
ATOM 634 O O . PRO A 1 91 ? 29.971 21.789 8.798 1.00 35.09 91 PRO A O 1
ATOM 637 N N . GLY A 1 92 ? 28.741 23.347 7.738 1.00 33.47 92 GLY A N 1
ATOM 638 C CA . GLY A 1 92 ? 29.624 24.488 7.989 1.00 33.47 92 GLY A CA 1
ATOM 639 C C . GLY A 1 92 ? 29.298 25.229 9.291 1.00 33.47 92 GLY A C 1
ATOM 640 O O . GLY A 1 92 ? 28.133 25.504 9.556 1.00 33.47 92 GLY A O 1
ATOM 641 N N . GLU A 1 93 ? 30.370 25.484 10.053 1.00 29.47 93 GLU A N 1
ATOM 642 C CA . GLU A 1 93 ? 30.729 26.656 10.882 1.00 29.47 93 GLU A CA 1
ATOM 643 C C . GLU A 1 93 ? 29.662 27.438 11.670 1.00 29.47 93 GLU A C 1
ATOM 645 O O . GLU A 1 93 ? 28.591 27.762 11.186 1.00 29.47 93 GLU A O 1
ATOM 650 N N . ALA A 1 94 ? 29.942 28.002 12.842 1.00 29.56 94 ALA A N 1
ATOM 651 C CA . ALA A 1 94 ? 30.974 27.869 13.869 1.00 29.56 94 ALA A CA 1
ATOM 652 C C . ALA A 1 94 ? 30.546 28.869 14.958 1.00 29.56 94 ALA A C 1
ATOM 654 O O . ALA A 1 94 ? 30.158 29.999 14.660 1.00 29.56 94 ALA A O 1
ATOM 655 N N . ALA A 1 95 ? 30.615 28.454 16.217 1.00 30.02 95 ALA A N 1
ATOM 656 C CA . ALA A 1 95 ? 30.432 29.312 17.377 1.00 30.02 95 ALA A CA 1
ATOM 657 C C . ALA A 1 95 ? 31.785 29.880 17.843 1.00 30.02 95 ALA A C 1
ATOM 659 O O . ALA A 1 95 ? 32.791 29.174 17.834 1.00 30.02 95 ALA A O 1
ATOM 660 N N . ALA A 1 96 ? 31.786 31.119 18.334 1.00 28.39 96 ALA A N 1
ATOM 661 C CA . ALA A 1 96 ? 32.790 31.686 19.241 1.00 28.39 96 ALA A CA 1
ATOM 662 C C . ALA A 1 96 ? 32.045 32.734 20.102 1.00 28.39 96 ALA A C 1
ATOM 664 O O . ALA A 1 96 ? 31.339 33.556 19.532 1.00 28.39 96 ALA A O 1
ATOM 665 N N . ALA A 1 97 ? 31.956 32.714 21.439 1.00 30.41 97 ALA A N 1
ATOM 666 C CA . ALA A 1 97 ? 32.882 32.486 22.561 1.00 30.41 97 ALA A CA 1
ATOM 667 C C . ALA A 1 97 ? 33.152 33.802 23.329 1.00 30.41 97 ALA A C 1
ATOM 669 O O . ALA A 1 97 ? 33.487 34.800 22.700 1.00 30.41 97 ALA A O 1
ATOM 670 N N . HIS A 1 98 ? 33.130 33.703 24.674 1.00 29.70 98 HIS A N 1
ATOM 671 C CA . HIS A 1 98 ? 33.631 34.602 25.750 1.00 29.70 98 HIS A CA 1
ATOM 672 C C . HIS A 1 98 ? 32.558 35.347 26.563 1.00 29.70 98 HIS A C 1
ATOM 674 O O . HIS A 1 98 ? 31.630 35.890 25.987 1.00 29.70 98 HIS A O 1
ATOM 680 N N . LYS A 1 99 ? 32.652 35.541 27.888 1.00 27.88 99 LYS A N 1
ATOM 681 C CA . LYS A 1 99 ? 33.440 35.012 29.032 1.00 27.88 99 LYS A CA 1
ATOM 682 C C . LYS A 1 99 ? 32.913 35.793 30.258 1.00 27.88 99 LYS A C 1
ATOM 684 O O . LYS A 1 99 ? 32.711 36.990 30.100 1.00 27.88 99 LYS A O 1
ATOM 689 N N . GLN A 1 100 ? 32.768 35.170 31.435 1.00 30.30 100 GLN A N 1
ATOM 690 C CA . GLN A 1 100 ? 33.155 35.675 32.780 1.00 30.30 100 GLN A CA 1
ATOM 691 C C . GLN A 1 100 ? 32.318 35.086 33.929 1.00 30.30 100 GLN A C 1
ATOM 693 O O . GLN A 1 100 ? 31.158 34.721 33.782 1.00 30.30 100 GLN A O 1
ATOM 698 N N . GLU A 1 101 ? 33.013 34.956 35.055 1.00 28.34 101 GLU A N 1
ATOM 699 C CA . GLU A 1 101 ? 32.723 34.196 36.267 1.00 28.34 101 GLU A CA 1
ATOM 700 C C . GLU A 1 101 ? 32.047 35.043 37.373 1.00 28.34 101 GLU A C 1
ATOM 702 O O . GLU A 1 101 ? 31.927 36.259 37.252 1.00 28.34 101 GLU A O 1
ATOM 707 N N . HIS A 1 102 ? 31.766 34.363 38.498 1.00 30.78 102 HIS A N 1
ATOM 708 C CA . HIS A 1 102 ? 31.736 34.838 39.897 1.00 30.78 102 HIS A CA 1
ATOM 709 C C . HIS A 1 102 ? 30.396 35.141 40.625 1.00 30.78 102 HIS A C 1
ATOM 711 O O . HIS A 1 102 ? 29.822 36.217 40.545 1.00 30.78 102 HIS A O 1
ATOM 717 N N . THR A 1 103 ? 30.031 34.167 41.479 1.00 28.91 103 THR A N 1
ATOM 718 C CA . THR A 1 103 ? 29.641 34.242 42.914 1.00 28.91 103 THR A CA 1
ATOM 719 C C . THR A 1 103 ? 28.456 35.081 43.434 1.00 28.91 103 THR A C 1
ATOM 721 O O . THR A 1 103 ? 28.486 36.301 43.423 1.00 28.91 103 THR A O 1
ATOM 724 N N . ALA A 1 104 ? 27.562 34.342 44.119 1.00 31.81 104 ALA A N 1
ATOM 725 C CA . ALA A 1 104 ? 26.860 34.616 45.390 1.00 31.81 104 ALA A CA 1
ATOM 726 C C . ALA A 1 104 ? 25.943 35.852 45.516 1.00 31.81 104 ALA A C 1
ATOM 728 O O . ALA A 1 104 ? 26.407 36.980 45.557 1.00 31.81 104 ALA A O 1
ATOM 729 N N . CYS A 1 105 ? 24.649 35.640 45.784 1.00 26.05 105 CYS A N 1
ATOM 730 C CA . CYS A 1 105 ? 24.077 35.627 47.142 1.00 26.05 105 CYS A CA 1
ATOM 731 C C . CYS A 1 105 ? 22.546 35.463 47.084 1.00 26.05 105 CYS A C 1
ATOM 733 O O . CYS A 1 105 ? 21.901 35.774 46.088 1.00 26.05 105 CYS A O 1
ATOM 735 N N . ALA A 1 106 ? 21.980 34.951 48.172 1.00 41.62 106 ALA A N 1
ATOM 736 C CA . ALA A 1 106 ? 20.567 34.642 48.346 1.00 41.62 106 ALA A CA 1
ATOM 737 C C . ALA A 1 106 ? 19.635 35.868 48.304 1.00 41.62 106 ALA A C 1
ATOM 739 O O . ALA A 1 106 ? 19.971 36.922 48.841 1.00 41.62 106 ALA A O 1
ATOM 740 N N . ASN A 1 107 ? 18.400 35.669 47.826 1.00 34.50 107 ASN A N 1
ATOM 741 C CA . ASN A 1 107 ? 17.218 36.296 48.425 1.00 34.50 107 ASN A CA 1
ATOM 742 C C . ASN A 1 107 ? 15.953 35.456 48.141 1.00 34.50 107 ASN A C 1
ATOM 744 O O . ASN A 1 107 ? 15.647 35.210 46.974 1.00 34.50 107 ASN A O 1
ATOM 748 N N . PRO A 1 108 ? 15.207 35.004 49.164 1.00 51.41 108 PRO A N 1
ATOM 749 C CA . PRO A 1 108 ? 13.935 34.323 48.984 1.00 51.41 108 PRO A CA 1
ATOM 750 C C . PRO A 1 108 ? 12.793 35.343 49.020 1.00 51.41 108 PRO A C 1
ATOM 752 O O . PRO A 1 108 ? 12.700 36.118 49.972 1.00 51.41 108 PRO A O 1
ATOM 755 N N . LYS A 1 109 ? 11.907 35.322 48.019 1.00 37.38 109 LYS A N 1
ATOM 756 C CA . LYS A 1 109 ? 10.482 35.697 48.123 1.00 37.38 109 LYS A CA 1
ATOM 757 C C . LYS A 1 109 ? 9.815 35.601 46.748 1.00 37.38 109 LYS A C 1
ATOM 759 O O . LYS A 1 109 ? 10.198 36.367 45.881 1.00 37.38 109 LYS A O 1
ATOM 764 N N . ARG A 1 110 ? 8.788 34.733 46.677 1.00 39.16 110 ARG A N 1
ATOM 765 C CA . ARG A 1 110 ? 7.471 34.917 46.021 1.00 39.16 110 ARG A CA 1
ATOM 766 C C . ARG A 1 110 ? 7.547 35.248 44.518 1.00 39.16 110 ARG A C 1
ATOM 768 O O . ARG A 1 110 ? 8.126 36.245 44.145 1.00 39.16 110 ARG A O 1
ATOM 775 N N . GLU A 1 111 ? 6.995 34.467 43.600 1.00 41.56 111 GLU A N 1
ATOM 776 C CA . GLU A 1 111 ? 5.627 33.955 43.568 1.00 41.56 111 GLU A CA 1
ATOM 777 C C . GLU A 1 111 ? 5.497 32.854 42.498 1.00 41.56 111 GLU A C 1
ATOM 779 O O . GLU A 1 111 ? 5.760 33.069 41.316 1.00 41.56 111 GLU A O 1
ATOM 784 N N . ASP A 1 112 ? 5.117 31.661 42.957 1.00 49.28 112 ASP A N 1
ATOM 785 C CA . ASP A 1 112 ? 4.746 30.500 42.154 1.00 49.28 112 ASP A CA 1
ATOM 786 C C . ASP A 1 112 ? 3.390 30.757 41.478 1.00 49.28 112 ASP A C 1
ATOM 788 O O . ASP A 1 112 ? 2.432 31.160 42.141 1.00 49.28 112 ASP A O 1
ATOM 792 N N . GLY A 1 113 ? 3.285 30.525 40.165 1.00 47.25 113 GLY A N 1
ATOM 793 C CA . GLY A 1 113 ? 1.971 30.531 39.508 1.00 47.25 113 GLY A CA 1
ATOM 794 C C . GLY A 1 113 ? 1.931 30.691 37.989 1.00 47.25 113 GLY A C 1
ATOM 795 O O . GLY A 1 113 ? 0.864 30.500 37.412 1.00 47.25 113 GLY A O 1
ATOM 796 N N . LEU A 1 114 ? 3.040 31.018 37.312 1.00 48.62 114 LEU A N 1
ATOM 797 C CA . LEU A 1 114 ? 3.015 31.253 35.854 1.00 48.62 114 LEU A CA 1
ATOM 798 C C . LEU A 1 114 ? 3.638 30.125 35.012 1.00 48.62 114 LEU A C 1
ATOM 800 O O . LEU A 1 114 ? 3.340 30.005 33.825 1.00 48.62 114 LEU A O 1
ATOM 804 N N . THR A 1 115 ? 4.459 29.260 35.608 1.00 53.56 115 THR A N 1
ATOM 805 C CA . THR A 1 115 ? 5.088 28.125 34.907 1.00 53.56 115 THR A CA 1
ATOM 806 C C . THR A 1 115 ? 4.183 26.896 34.813 1.00 53.56 115 THR A C 1
ATOM 808 O O . THR A 1 115 ? 4.308 26.122 33.864 1.00 53.56 115 THR A O 1
ATOM 811 N N . ASP A 1 116 ? 3.215 26.757 35.721 1.00 54.50 116 ASP A N 1
ATOM 812 C CA . ASP A 1 116 ? 2.322 25.592 35.767 1.00 54.50 116 ASP A CA 1
ATOM 813 C C . ASP A 1 116 ? 1.309 25.586 34.616 1.00 54.50 116 ASP A C 1
ATOM 815 O O . ASP A 1 116 ? 0.948 24.525 34.109 1.00 54.50 116 ASP A O 1
ATOM 819 N N . GLY A 1 117 ? 0.903 26.767 34.135 1.00 48.56 117 GLY A N 1
ATOM 820 C CA . GLY A 1 117 ? -0.014 26.895 33.000 1.00 48.56 117 GLY A CA 1
ATOM 821 C C . GLY A 1 117 ? 0.605 26.435 31.678 1.00 48.56 117 GLY A C 1
ATOM 822 O O . GLY A 1 117 ? -0.058 25.766 30.889 1.00 48.56 117 GLY A O 1
ATOM 823 N N . LEU A 1 118 ? 1.893 26.717 31.453 1.00 52.94 118 LEU A N 1
ATOM 824 C CA . LEU A 1 118 ? 2.609 26.268 30.251 1.00 52.94 118 LEU A CA 1
ATOM 825 C C . LEU A 1 118 ? 2.912 24.767 30.297 1.00 52.94 118 LEU A C 1
ATOM 827 O O . LEU A 1 118 ? 2.849 24.102 29.261 1.00 52.94 118 LEU A O 1
ATOM 831 N N . GLN A 1 119 ? 3.178 24.217 31.486 1.00 56.03 119 GLN A N 1
ATOM 832 C CA . GLN A 1 119 ? 3.343 22.775 31.671 1.00 56.03 119 GLN A CA 1
ATOM 833 C C . GLN A 1 119 ? 2.019 22.020 31.523 1.00 56.03 119 GLN A C 1
ATOM 835 O O . GLN A 1 119 ? 1.985 21.026 30.799 1.00 56.03 119 GLN A O 1
ATOM 840 N N . GLN A 1 120 ? 0.910 22.516 32.085 1.00 57.19 120 GLN A N 1
ATOM 841 C CA . GLN A 1 120 ? -0.417 21.931 31.849 1.00 57.19 120 GLN A CA 1
ATOM 842 C C . GLN A 1 120 ? -0.843 22.049 30.384 1.00 57.19 120 GLN A C 1
ATOM 844 O O . GLN A 1 120 ? -1.364 21.083 29.830 1.00 57.19 120 GLN A O 1
ATOM 849 N N . GLN A 1 121 ? -0.555 23.166 29.710 1.00 56.12 121 GLN A N 1
ATOM 850 C CA . GLN A 1 121 ? -0.883 23.338 28.294 1.00 56.12 121 GLN A CA 1
ATOM 851 C C . GLN A 1 121 ? -0.016 22.459 27.370 1.00 56.12 121 GLN A C 1
ATOM 853 O O . GLN A 1 121 ? -0.516 21.983 26.349 1.00 56.12 121 GLN A O 1
ATOM 858 N N . GLN A 1 122 ? 1.244 22.174 27.728 1.00 56.16 122 GLN A N 1
ATOM 859 C CA . GLN A 1 122 ? 2.065 21.164 27.040 1.00 56.16 122 GLN A CA 1
ATOM 860 C C . GLN A 1 122 ? 1.603 19.732 27.327 1.00 56.16 122 GLN A C 1
ATOM 862 O O . GLN A 1 122 ? 1.649 18.887 26.434 1.00 56.16 122 GLN A O 1
ATOM 867 N N . GLN A 1 123 ? 1.146 19.438 28.543 1.00 55.91 123 GLN A N 1
ATOM 868 C CA . GLN A 1 123 ? 0.698 18.097 28.919 1.00 55.91 123 GLN A CA 1
ATOM 869 C C . GLN A 1 123 ? -0.677 17.764 28.319 1.00 55.91 123 GLN A C 1
ATOM 871 O O . GLN A 1 123 ? -0.922 16.628 27.919 1.00 55.91 123 GLN A O 1
ATOM 876 N N . GLN A 1 124 ? -1.540 18.768 28.142 1.00 53.31 124 GLN A N 1
ATOM 877 C CA . GLN A 1 124 ? -2.834 18.624 27.474 1.00 53.31 124 GLN A CA 1
ATOM 878 C C . GLN A 1 124 ? -2.694 18.491 25.944 1.00 53.31 124 GLN A C 1
ATOM 880 O O . GLN A 1 124 ? -3.474 17.775 25.321 1.00 53.31 124 GLN A O 1
ATOM 885 N N . GLN A 1 125 ? -1.648 19.072 25.336 1.00 51.97 125 GLN A N 1
ATOM 886 C CA . GLN A 1 125 ? -1.301 18.841 23.922 1.00 51.97 125 GLN A CA 1
ATOM 887 C C . GLN A 1 125 ? -0.731 17.435 23.650 1.00 51.97 125 GLN A C 1
ATOM 889 O O . GLN A 1 125 ? -0.826 16.943 22.525 1.00 51.97 125 GLN A O 1
ATOM 894 N N . GLN A 1 126 ? -0.188 16.744 24.658 1.00 50.66 126 GLN A N 1
ATOM 895 C CA . GLN A 1 126 ? 0.319 15.372 24.499 1.00 50.66 126 GLN A CA 1
ATOM 896 C C . GLN A 1 126 ? -0.793 14.312 24.398 1.00 50.66 126 GLN A C 1
ATOM 898 O O . GLN A 1 126 ? -0.541 13.218 23.900 1.00 50.66 126 GLN A O 1
ATOM 903 N N . GLN A 1 127 ? -2.040 14.630 24.765 1.00 45.91 127 GLN A N 1
ATOM 904 C CA . GLN A 1 127 ? -3.208 13.755 24.559 1.00 45.91 127 GLN A CA 1
ATOM 905 C C . GLN A 1 127 ? -3.878 13.999 23.196 1.00 45.91 127 GLN A C 1
ATOM 907 O O . GLN A 1 127 ? -5.100 14.054 23.065 1.00 45.91 127 GLN A O 1
ATOM 912 N N . SER A 1 128 ? -3.066 14.183 22.158 1.00 42.59 128 SER A N 1
ATOM 913 C CA . SER A 1 128 ? -3.555 14.402 20.800 1.00 42.59 128 SER A CA 1
ATOM 914 C C . SER A 1 128 ? -4.150 13.109 20.206 1.00 42.59 128 SER A C 1
ATOM 916 O O . SER A 1 128 ? -3.544 12.043 20.349 1.00 42.59 128 SER A O 1
ATOM 918 N N . PRO A 1 129 ? -5.251 13.169 19.423 1.00 54.56 129 PRO A N 1
ATOM 919 C CA . PRO A 1 129 ? -5.836 12.012 18.719 1.00 54.56 129 PRO A CA 1
ATOM 920 C C . PRO A 1 129 ? -4.891 11.360 17.686 1.00 54.56 129 PRO A C 1
ATOM 922 O O . PRO A 1 129 ? -5.220 10.340 17.087 1.00 54.56 129 PRO A O 1
ATOM 925 N N . VAL A 1 130 ? -3.701 11.934 17.490 1.00 57.38 130 VAL A N 1
ATOM 926 C CA . VAL A 1 130 ? -2.631 11.472 16.598 1.00 57.38 130 VAL A CA 1
ATOM 927 C C . VAL A 1 130 ? -1.914 10.221 17.133 1.00 57.38 130 VAL A C 1
ATOM 929 O O . VAL A 1 130 ? -1.376 9.447 16.344 1.00 57.38 130 VAL A O 1
ATOM 932 N N . ALA A 1 131 ? -1.943 9.968 18.447 1.00 68.88 131 ALA A N 1
ATOM 933 C CA . ALA A 1 131 ? -1.249 8.821 19.044 1.00 68.88 131 ALA A CA 1
ATOM 934 C C . ALA A 1 131 ? -1.887 7.465 18.674 1.00 68.88 131 ALA A C 1
ATOM 936 O O . ALA A 1 131 ? -1.185 6.475 18.472 1.00 68.88 131 ALA A O 1
ATOM 937 N N . ALA A 1 132 ? -3.215 7.419 18.526 1.00 79.19 132 ALA A N 1
ATOM 938 C CA . ALA A 1 132 ? -3.941 6.192 18.204 1.00 79.19 132 ALA A CA 1
ATOM 939 C C . ALA A 1 132 ? -3.590 5.593 16.822 1.00 79.19 132 ALA A C 1
ATOM 941 O O . ALA A 1 132 ? -3.261 4.405 16.763 1.00 79.19 132 ALA A O 1
ATOM 942 N N . PRO A 1 133 ? -3.604 6.360 15.710 1.00 86.12 133 PRO A N 1
ATOM 943 C CA . PRO A 1 133 ? -3.221 5.830 14.400 1.00 86.12 133 PRO A CA 1
ATOM 944 C C . PRO A 1 133 ? -1.728 5.501 14.296 1.00 86.12 133 PRO A C 1
ATOM 946 O O . PRO A 1 133 ? -1.372 4.603 13.537 1.00 86.12 133 PRO A O 1
ATOM 949 N N . ALA A 1 134 ? -0.860 6.176 15.059 1.00 88.38 134 ALA A N 1
ATOM 950 C CA . ALA A 1 134 ? 0.576 5.897 15.060 1.00 88.38 134 ALA A CA 1
ATOM 951 C C . ALA A 1 134 ? 0.891 4.487 15.590 1.00 88.38 134 ALA A C 1
ATOM 953 O O . ALA A 1 134 ? 1.612 3.739 14.930 1.00 88.38 134 ALA A O 1
ATOM 954 N N . ALA A 1 135 ? 0.275 4.092 16.710 1.00 89.19 135 ALA A N 1
ATOM 955 C CA . ALA A 1 135 ? 0.452 2.761 17.294 1.00 89.19 135 ALA A CA 1
ATOM 956 C C . ALA A 1 135 ? -0.034 1.635 16.363 1.00 89.19 135 ALA A C 1
ATOM 958 O O . ALA A 1 135 ? 0.629 0.612 16.197 1.00 89.19 135 ALA A O 1
ATOM 959 N N . VAL A 1 136 ? -1.182 1.829 15.706 1.00 91.00 136 VAL A N 1
ATOM 960 C CA . VAL A 1 136 ? -1.711 0.853 14.737 1.00 91.00 136 VAL A CA 1
ATOM 961 C C . VAL A 1 136 ? -0.818 0.760 13.498 1.00 91.00 136 VAL A C 1
ATOM 963 O O . VAL A 1 136 ? -0.593 -0.333 12.979 1.00 91.00 136 VAL A O 1
ATOM 966 N N . ALA A 1 137 ? -0.293 1.889 13.025 1.00 92.56 137 ALA A N 1
ATOM 967 C CA . ALA A 1 137 ? 0.604 1.922 11.878 1.00 92.56 137 ALA A CA 1
ATOM 968 C C . ALA A 1 137 ? 1.921 1.180 12.143 1.00 92.56 137 ALA A C 1
ATOM 970 O O . ALA A 1 137 ? 2.403 0.455 11.272 1.00 92.56 137 ALA A O 1
ATOM 971 N N . GLU A 1 138 ? 2.479 1.329 13.342 1.00 92.06 138 GLU A N 1
ATOM 972 C CA . GLU A 1 138 ? 3.658 0.585 13.791 1.00 92.06 138 GLU A CA 1
ATOM 973 C C . GLU A 1 138 ? 3.366 -0.918 13.893 1.00 92.06 138 GLU A C 1
ATOM 975 O O . GLU A 1 138 ? 4.093 -1.751 13.353 1.00 92.06 138 GLU A O 1
ATOM 980 N N . TRP A 1 139 ? 2.228 -1.283 14.483 1.00 93.00 139 TRP A N 1
ATOM 981 C CA . TRP A 1 139 ? 1.800 -2.677 14.569 1.00 93.00 139 TRP A CA 1
ATOM 982 C C . TRP A 1 139 ? 1.619 -3.343 13.193 1.00 93.00 139 TRP A C 1
ATOM 984 O O . TRP A 1 139 ? 1.981 -4.515 13.016 1.00 93.00 139 TRP A O 1
ATOM 994 N N . LEU A 1 140 ? 1.079 -2.603 12.215 1.00 93.19 140 LEU A N 1
ATOM 995 C CA . LEU A 1 140 ? 0.906 -3.058 10.834 1.00 93.19 140 LEU A CA 1
ATOM 996 C C . LEU A 1 140 ? 2.243 -3.187 10.102 1.00 93.19 140 LEU A C 1
ATOM 998 O O . LEU A 1 140 ? 2.427 -4.152 9.356 1.00 93.19 140 LEU A O 1
ATOM 1002 N N . SER A 1 141 ? 3.183 -2.256 10.291 1.00 93.75 141 SER A N 1
ATOM 1003 C CA . SER A 1 141 ? 4.462 -2.267 9.569 1.00 93.75 141 SER A CA 1
ATOM 1004 C C . SER A 1 141 ? 5.282 -3.528 9.871 1.00 93.75 141 SER A C 1
ATOM 1006 O O . SER A 1 141 ? 5.885 -4.092 8.949 1.00 93.75 141 SER A O 1
ATOM 1008 N N . ALA A 1 142 ? 5.219 -4.024 11.111 1.00 92.38 142 ALA A N 1
ATOM 1009 C CA . ALA A 1 142 ? 5.861 -5.264 11.552 1.00 92.38 142 ALA A CA 1
ATOM 1010 C C . ALA A 1 142 ? 5.246 -6.532 10.925 1.00 92.38 142 ALA A C 1
ATOM 1012 O O . ALA A 1 142 ? 5.940 -7.525 10.723 1.00 92.38 142 ALA A O 1
ATOM 1013 N N . ARG A 1 143 ? 3.951 -6.510 10.580 1.00 92.81 143 ARG A N 1
ATOM 1014 C CA . ARG A 1 143 ? 3.191 -7.685 10.095 1.00 92.81 143 ARG A CA 1
ATOM 1015 C C . ARG A 1 143 ? 2.995 -7.733 8.579 1.00 92.81 143 ARG A C 1
ATOM 1017 O O . ARG A 1 143 ? 2.496 -8.723 8.058 1.00 92.81 143 ARG A O 1
ATOM 1024 N N . THR A 1 144 ? 3.395 -6.683 7.868 1.00 94.06 144 THR A N 1
ATOM 1025 C CA . THR A 1 144 ? 3.155 -6.510 6.422 1.00 94.06 144 THR A CA 1
ATOM 1026 C C . THR A 1 144 ? 4.447 -6.549 5.597 1.00 94.06 144 THR A C 1
ATOM 1028 O O . THR A 1 144 ? 4.577 -5.885 4.567 1.00 94.06 144 THR A O 1
ATOM 1031 N N . ALA A 1 145 ? 5.437 -7.338 6.026 1.00 92.12 145 ALA A N 1
ATOM 1032 C CA . ALA A 1 145 ? 6.661 -7.543 5.253 1.00 92.12 145 ALA A CA 1
ATOM 1033 C C . ALA A 1 145 ? 6.348 -8.186 3.886 1.00 92.12 145 ALA A C 1
ATOM 1035 O O . ALA A 1 145 ? 5.674 -9.210 3.809 1.00 92.12 145 ALA A O 1
ATOM 1036 N N . GLY A 1 146 ? 6.828 -7.572 2.801 1.00 91.00 146 GLY A N 1
ATOM 1037 C CA . GLY A 1 146 ? 6.573 -8.035 1.429 1.00 91.00 146 GLY A CA 1
ATOM 1038 C C . GLY A 1 146 ? 5.257 -7.550 0.809 1.00 91.00 146 GLY A C 1
ATOM 1039 O O . GLY A 1 146 ? 4.992 -7.862 -0.349 1.00 91.00 146 GLY A O 1
ATOM 1040 N N . TYR A 1 147 ? 4.459 -6.766 1.537 1.00 94.50 147 TYR A N 1
ATOM 1041 C CA . TYR A 1 147 ? 3.235 -6.169 1.012 1.00 94.50 147 TYR A CA 1
ATOM 1042 C C . TYR A 1 147 ? 3.555 -4.903 0.217 1.00 94.50 147 TYR A C 1
ATOM 1044 O O . TYR A 1 147 ? 4.386 -4.080 0.608 1.00 94.50 147 TYR A O 1
ATOM 1052 N N . SER A 1 148 ? 2.851 -4.724 -0.891 1.00 95.00 148 SER A N 1
ATOM 1053 C CA . SER A 1 148 ? 2.811 -3.477 -1.642 1.00 95.00 148 SER A CA 1
ATOM 1054 C C . SER A 1 148 ? 2.015 -2.408 -0.890 1.00 95.00 148 SER A C 1
ATOM 1056 O O . SER A 1 148 ? 1.152 -2.702 -0.059 1.00 95.00 148 SER A O 1
ATOM 1058 N N . GLY A 1 149 ? 2.245 -1.137 -1.233 1.00 93.44 149 GLY A N 1
ATOM 1059 C CA . GLY A 1 149 ? 1.475 -0.033 -0.653 1.00 93.44 149 GLY A CA 1
ATOM 1060 C C . GLY A 1 149 ? -0.039 -0.176 -0.865 1.00 93.44 149 GLY A C 1
ATOM 1061 O O . GLY A 1 149 ? -0.817 0.170 0.019 1.00 93.44 149 GLY A O 1
ATOM 1062 N N . ALA A 1 150 ? -0.464 -0.756 -1.994 1.00 94.44 150 ALA A N 1
ATOM 1063 C CA . ALA A 1 150 ? -1.876 -0.992 -2.290 1.00 94.44 150 ALA A CA 1
ATOM 1064 C C . ALA A 1 150 ? -2.520 -1.995 -1.321 1.00 94.44 150 ALA A C 1
ATOM 1066 O O . ALA A 1 150 ? -3.657 -1.796 -0.898 1.00 94.44 150 ALA A O 1
ATOM 1067 N N . GLU A 1 151 ? -1.797 -3.047 -0.938 1.00 96.19 151 GLU A N 1
ATOM 1068 C CA . GLU A 1 151 ? -2.311 -4.070 -0.024 1.00 96.19 151 GLU A CA 1
ATOM 1069 C C . GLU A 1 151 ? -2.382 -3.556 1.411 1.00 96.19 151 GLU A C 1
ATOM 1071 O O . GLU A 1 151 ? -3.355 -3.831 2.102 1.00 96.19 151 GLU A O 1
ATOM 1076 N N . ILE A 1 152 ? -1.422 -2.733 1.839 1.00 95.75 152 ILE A N 1
ATOM 1077 C CA . ILE A 1 152 ? -1.467 -2.068 3.152 1.00 95.75 152 ILE A CA 1
ATOM 1078 C C . ILE A 1 152 ? -2.692 -1.153 3.241 1.00 95.75 152 ILE A C 1
ATOM 1080 O O . ILE A 1 152 ? -3.452 -1.210 4.208 1.00 95.75 152 ILE A O 1
ATOM 1084 N N . VAL A 1 153 ? -2.940 -0.354 2.199 1.00 96.19 153 VAL A N 1
ATOM 1085 C CA . VAL A 1 153 ? -4.155 0.471 2.106 1.00 96.19 153 VAL A CA 1
ATOM 1086 C C . VAL A 1 153 ? -5.410 -0.404 2.115 1.00 96.19 153 VAL A C 1
ATOM 1088 O O . VAL A 1 153 ? -6.399 -0.053 2.758 1.00 96.19 153 VAL A O 1
ATOM 1091 N N . MET A 1 154 ? -5.384 -1.540 1.416 1.00 96.19 154 MET A N 1
ATOM 1092 C CA . MET A 1 154 ? -6.497 -2.485 1.379 1.00 96.19 154 MET A CA 1
ATOM 1093 C C . MET A 1 154 ? -6.782 -3.086 2.759 1.00 96.19 154 MET A C 1
ATOM 1095 O O . MET A 1 154 ? -7.946 -3.141 3.134 1.00 96.19 154 MET A O 1
ATOM 1099 N N . ILE A 1 155 ? -5.757 -3.454 3.534 1.00 96.25 155 ILE A N 1
ATOM 1100 C CA . ILE A 1 155 ? -5.904 -3.938 4.917 1.00 96.25 155 ILE A CA 1
ATOM 1101 C C . ILE A 1 155 ? -6.617 -2.888 5.769 1.00 96.25 155 ILE A C 1
ATOM 1103 O O . ILE A 1 155 ? -7.612 -3.197 6.422 1.00 96.25 155 ILE A O 1
ATOM 1107 N N . CYS A 1 156 ? -6.160 -1.633 5.728 1.00 95.00 156 CYS A N 1
ATOM 1108 C CA . CYS A 1 156 ? -6.783 -0.553 6.492 1.00 95.00 156 CYS A CA 1
ATOM 1109 C C . CYS A 1 156 ? -8.249 -0.327 6.087 1.00 95.00 156 CYS A C 1
ATOM 1111 O O . CYS A 1 156 ? -9.108 -0.127 6.945 1.00 95.00 156 CYS A O 1
ATOM 1113 N N . LYS A 1 157 ? -8.546 -0.375 4.782 1.00 95.00 157 LYS A N 1
ATOM 1114 C CA . LYS A 1 157 ? -9.910 -0.215 4.258 1.00 95.00 157 LYS A CA 1
ATOM 1115 C C . LYS A 1 157 ? -10.817 -1.384 4.627 1.00 95.00 157 LYS A C 1
ATOM 1117 O O . LYS A 1 157 ? -11.952 -1.146 5.022 1.00 95.00 157 LYS A O 1
ATOM 1122 N N . GLU A 1 158 ? -10.333 -2.617 4.521 1.00 95.94 158 GLU A N 1
ATOM 1123 C CA . GLU A 1 158 ? -11.103 -3.807 4.888 1.00 95.94 158 GLU A CA 1
ATOM 1124 C C . GLU A 1 158 ? -11.395 -3.813 6.389 1.00 95.94 158 GLU A C 1
ATOM 1126 O O . GLU A 1 158 ? -12.531 -4.044 6.785 1.00 95.94 158 GLU A O 1
ATOM 1131 N N . ALA A 1 159 ? -10.418 -3.454 7.227 1.00 95.31 159 ALA A N 1
ATOM 1132 C CA . ALA A 1 159 ? -10.630 -3.326 8.665 1.00 95.31 159 ALA A CA 1
ATOM 1133 C C . ALA A 1 159 ? -11.692 -2.257 8.989 1.00 95.31 159 ALA A C 1
ATOM 1135 O O . ALA A 1 159 ? -12.567 -2.478 9.826 1.00 95.31 159 ALA A O 1
ATOM 1136 N N . ALA A 1 160 ? -11.663 -1.113 8.298 1.00 93.50 160 ALA A N 1
ATOM 1137 C CA . ALA A 1 160 ? -12.681 -0.076 8.456 1.00 93.50 160 ALA A CA 1
ATOM 1138 C C . ALA A 1 160 ? -14.071 -0.545 7.989 1.00 93.50 160 ALA A C 1
ATOM 1140 O O . ALA A 1 160 ? -15.066 -0.285 8.664 1.00 93.50 160 ALA A O 1
ATOM 1141 N N . LEU A 1 161 ? -14.151 -1.266 6.867 1.00 93.31 161 LEU A N 1
ATOM 1142 C CA . LEU A 1 161 ? -15.402 -1.850 6.380 1.00 93.31 161 LEU A CA 1
ATOM 1143 C C . LEU A 1 161 ? -15.953 -2.898 7.347 1.00 93.31 161 LEU A C 1
ATOM 1145 O O . LEU A 1 161 ? -17.159 -2.924 7.575 1.00 93.31 161 LEU A O 1
ATOM 1149 N N . GLU A 1 162 ? -15.099 -3.718 7.951 1.00 92.94 162 GLU A N 1
ATOM 1150 C CA . GLU A 1 162 ? -15.515 -4.712 8.939 1.00 92.94 162 GLU A CA 1
ATOM 1151 C C . GLU A 1 162 ? -16.058 -4.046 10.212 1.00 92.94 162 GLU A C 1
ATOM 1153 O O . GLU A 1 162 ? -17.080 -4.475 10.747 1.00 92.94 162 GLU A O 1
ATOM 1158 N N . ALA A 1 163 ? -15.455 -2.933 10.643 1.00 92.06 163 ALA A N 1
ATOM 1159 C CA . ALA A 1 163 ? -15.983 -2.124 11.741 1.00 92.06 163 ALA A CA 1
ATOM 1160 C C . ALA A 1 163 ? -17.368 -1.537 11.421 1.00 92.06 163 ALA A C 1
ATOM 1162 O O . ALA A 1 163 ? -18.258 -1.545 12.272 1.00 92.06 163 ALA A O 1
ATOM 1163 N N . ILE A 1 164 ? -17.568 -1.067 10.185 1.00 92.06 164 ILE A N 1
ATOM 1164 C CA . ILE A 1 164 ? -18.867 -0.572 9.712 1.00 92.06 164 ILE A CA 1
ATOM 1165 C C . ILE A 1 164 ? -19.897 -1.704 9.674 1.00 92.06 164 ILE A C 1
ATOM 1167 O O . ILE A 1 164 ? -21.010 -1.518 10.160 1.00 92.06 164 ILE A O 1
ATOM 1171 N N . ARG A 1 165 ? -19.542 -2.877 9.133 1.00 91.50 165 ARG A N 1
ATOM 1172 C CA . ARG A 1 165 ? -20.430 -4.050 9.088 1.00 91.50 165 ARG A CA 1
ATOM 1173 C C . ARG A 1 165 ? -20.891 -4.450 10.483 1.00 91.50 165 ARG A C 1
ATOM 1175 O O . ARG A 1 165 ? -22.082 -4.662 10.682 1.00 91.50 165 ARG A O 1
ATOM 1182 N N . GLU A 1 166 ? -19.967 -4.503 11.441 1.00 89.88 166 GLU A N 1
ATOM 1183 C CA . GLU A 1 166 ? -20.289 -4.822 12.832 1.00 89.88 166 GLU A CA 1
ATOM 1184 C C . GLU A 1 166 ? -21.220 -3.773 13.455 1.00 89.88 166 GLU A C 1
ATOM 1186 O O . GLU A 1 166 ? -22.193 -4.121 14.120 1.00 89.88 166 GLU A O 1
ATOM 1191 N N . HIS A 1 167 ? -20.962 -2.488 13.205 1.00 88.88 167 HIS A N 1
ATOM 1192 C CA . HIS A 1 167 ? -21.795 -1.406 13.722 1.00 88.88 167 HIS A CA 1
ATOM 1193 C C . HIS A 1 167 ? -23.223 -1.447 13.156 1.00 88.88 167 HIS A C 1
ATOM 1195 O O . HIS A 1 167 ? -24.189 -1.316 13.905 1.00 88.88 167 HIS A O 1
ATOM 1201 N N . ILE A 1 168 ? -23.366 -1.683 11.847 1.00 88.81 168 ILE A N 1
ATOM 1202 C CA . ILE A 1 168 ? -24.676 -1.821 11.197 1.00 88.81 168 ILE A CA 1
ATOM 1203 C 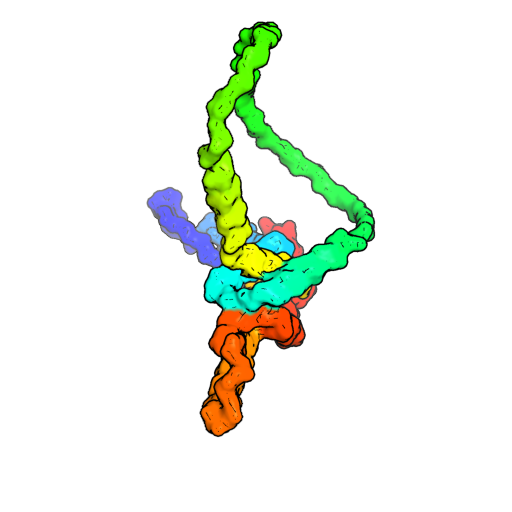C . ILE A 1 168 ? -25.430 -3.029 11.761 1.00 88.81 168 ILE A C 1
ATOM 1205 O O . ILE A 1 168 ? -26.611 -2.897 12.076 1.00 88.81 168 ILE A O 1
ATOM 1209 N N . ALA A 1 169 ? -24.762 -4.177 11.918 1.00 86.06 169 ALA A N 1
ATOM 1210 C CA . ALA A 1 169 ? -25.373 -5.369 12.503 1.00 86.06 169 ALA A CA 1
ATOM 1211 C C . ALA A 1 169 ? -25.912 -5.081 13.917 1.00 86.06 169 ALA A C 1
ATOM 1213 O O . ALA A 1 169 ? -27.092 -5.299 14.181 1.00 86.06 169 ALA A O 1
ATOM 1214 N N . GLY A 1 170 ? -25.098 -4.450 14.772 1.00 80.69 170 GLY A N 1
ATOM 1215 C CA . GLY A 1 170 ? -25.509 -4.052 16.121 1.00 80.69 170 GLY A CA 1
ATOM 1216 C C . GLY A 1 170 ? -26.681 -3.061 16.154 1.00 80.69 170 GLY A C 1
ATOM 1217 O O . GLY A 1 170 ? -27.534 -3.148 17.038 1.00 80.69 170 GLY A O 1
ATOM 1218 N N . CYS A 1 171 ? -26.790 -2.144 15.184 1.00 76.31 171 CYS A N 1
ATOM 1219 C CA . CYS A 1 171 ? -27.949 -1.252 15.066 1.00 76.31 171 CYS A CA 1
ATOM 1220 C C . CYS A 1 171 ? -29.249 -1.999 14.739 1.00 76.31 171 CYS A C 1
ATOM 1222 O O . CYS A 1 171 ? -30.296 -1.656 15.291 1.00 76.31 171 CYS A O 1
ATOM 1224 N N . VAL A 1 172 ? -29.196 -3.004 13.860 1.00 75.06 172 VAL A N 1
ATOM 1225 C CA . VAL A 1 172 ? -30.370 -3.815 13.499 1.00 75.06 172 VAL A CA 1
ATOM 1226 C C . VAL A 1 172 ? -30.851 -4.632 14.704 1.00 75.06 172 VAL A C 1
ATOM 1228 O O . VAL A 1 172 ? -32.054 -4.680 14.968 1.00 75.06 172 VAL A O 1
ATOM 1231 N N . ASP A 1 173 ? -29.924 -5.181 15.491 1.00 69.94 173 ASP A N 1
ATOM 1232 C CA . ASP A 1 173 ? -30.237 -5.950 16.702 1.00 69.94 173 ASP A CA 1
ATOM 1233 C C . ASP A 1 173 ? -30.777 -5.053 17.836 1.00 69.94 173 ASP A C 1
ATOM 1235 O O . ASP A 1 173 ? -31.750 -5.393 18.516 1.00 69.94 173 ASP A O 1
ATOM 1239 N N . SER A 1 174 ? -30.214 -3.848 17.986 1.00 63.19 174 SER A N 1
ATOM 1240 C CA . SER A 1 174 ? -30.646 -2.847 18.975 1.00 63.19 174 SER A CA 1
ATOM 1241 C C . SER A 1 174 ? -32.060 -2.320 18.711 1.00 63.19 174 SER A C 1
ATOM 1243 O O . SER A 1 174 ? -32.799 -2.046 19.656 1.00 63.19 174 SER A O 1
ATOM 1245 N N . GLN A 1 175 ? -32.476 -2.197 17.444 1.00 59.34 175 GLN A N 1
ATOM 1246 C CA . GLN A 1 175 ? -33.854 -1.818 17.100 1.00 59.34 175 GLN A CA 1
ATOM 1247 C C . GLN A 1 175 ? -34.882 -2.873 17.539 1.00 59.34 175 GLN A C 1
ATOM 1249 O O . GLN A 1 175 ? -36.012 -2.515 17.866 1.00 59.34 175 GLN A O 1
ATOM 1254 N N . GLN A 1 176 ? -34.500 -4.153 17.612 1.00 58.81 176 GLN A N 1
ATOM 1255 C CA . GLN A 1 176 ? -35.370 -5.217 18.128 1.00 58.81 176 GLN A CA 1
ATOM 1256 C C . GLN A 1 176 ? -35.399 -5.250 19.668 1.00 58.81 176 GLN A C 1
ATOM 1258 O O . GLN A 1 176 ? -36.424 -5.591 20.255 1.00 58.81 176 GLN A O 1
ATOM 1263 N N . GLN A 1 177 ? -34.312 -4.843 20.335 1.00 57.56 177 GLN A N 1
ATOM 1264 C CA . GLN A 1 177 ? -34.187 -4.862 21.802 1.00 57.56 177 GLN A CA 1
ATOM 1265 C C . GLN A 1 177 ? -34.601 -3.554 22.505 1.00 57.56 177 GLN A C 1
ATOM 1267 O O . GLN A 1 177 ? -34.813 -3.558 23.719 1.00 57.56 177 GLN A O 1
ATOM 1272 N N . GLN A 1 178 ? -34.814 -2.448 21.777 1.00 55.84 178 GLN A N 1
ATOM 1273 C CA . GLN A 1 178 ? -35.306 -1.170 22.331 1.00 55.84 178 GLN A CA 1
ATOM 1274 C C . GLN A 1 178 ? -36.708 -1.243 22.971 1.00 55.84 178 GLN A C 1
ATOM 1276 O O . GLN A 1 178 ? -37.135 -0.281 23.607 1.00 55.84 178 GLN A O 1
ATOM 1281 N N . GLN A 1 179 ? -37.401 -2.385 22.900 1.00 54.84 179 GLN A N 1
ATOM 1282 C CA . GLN A 1 179 ? -38.591 -2.643 23.718 1.00 54.84 179 GLN A CA 1
ATOM 1283 C C . GLN A 1 179 ? -38.294 -3.162 25.140 1.00 54.84 179 GLN A C 1
ATOM 1285 O O . GLN A 1 179 ? -39.242 -3.240 25.917 1.00 54.84 179 GLN A O 1
ATOM 1290 N N . GLN A 1 180 ? -37.049 -3.500 25.533 1.00 54.19 180 GLN A N 1
ATOM 1291 C CA . GLN A 1 180 ? -36.826 -4.208 26.811 1.00 54.19 180 GLN A CA 1
ATOM 1292 C C . GLN A 1 180 ? -35.825 -3.674 27.844 1.00 54.19 180 GLN A C 1
ATOM 1294 O O . GLN A 1 180 ? -36.006 -4.078 28.990 1.00 54.19 180 GLN A O 1
ATOM 1299 N N . GLN A 1 181 ? -34.864 -2.770 27.596 1.00 53.31 181 GLN A N 1
ATOM 1300 C CA . GLN A 1 181 ? -34.153 -2.133 28.731 1.00 53.31 181 GLN A CA 1
ATOM 1301 C C . GLN A 1 181 ? -33.286 -0.915 28.375 1.00 53.31 181 GLN A C 1
ATOM 1303 O O . GLN A 1 181 ? -32.386 -0.971 27.543 1.00 53.31 181 GLN A O 1
ATOM 1308 N N . GLN A 1 182 ? -33.524 0.185 29.098 1.00 53.84 182 GLN A N 1
ATOM 1309 C CA . GLN A 1 182 ? -32.651 1.356 29.193 1.00 53.84 182 GLN A CA 1
ATOM 1310 C C . GLN A 1 182 ? -31.572 1.091 30.251 1.00 53.84 182 GLN A C 1
ATOM 1312 O O . GLN A 1 182 ? -31.808 1.396 31.414 1.00 53.84 182 GLN A O 1
ATOM 1317 N N . GLN A 1 183 ? -30.425 0.512 29.884 1.00 50.19 183 GLN A N 1
ATOM 1318 C CA . GLN A 1 183 ? -29.158 0.624 30.635 1.00 50.19 183 GLN A CA 1
ATOM 1319 C C . GLN A 1 183 ? -28.054 -0.195 29.947 1.00 50.19 183 GLN A C 1
ATOM 1321 O O . GLN A 1 183 ? -27.785 -1.327 30.330 1.00 50.19 183 GLN A O 1
ATOM 1326 N N . GLN A 1 184 ? -27.423 0.388 28.925 1.00 48.62 184 GLN A N 1
ATOM 1327 C CA . GLN A 1 184 ? -26.015 0.160 28.552 1.00 48.62 184 GLN A CA 1
ATOM 1328 C C . GLN A 1 184 ? -25.634 1.153 27.441 1.00 48.62 184 GLN A C 1
ATOM 1330 O O . GLN A 1 184 ? -25.474 0.839 26.267 1.00 48.62 184 GLN A O 1
ATOM 1335 N N . GLN A 1 185 ? -25.551 2.429 27.822 1.00 48.00 185 GLN A N 1
ATOM 1336 C CA . GLN A 1 185 ? -25.121 3.514 26.940 1.00 48.00 185 GLN A CA 1
ATOM 1337 C C . GLN A 1 185 ? -23.593 3.477 26.781 1.00 48.00 185 GLN A C 1
ATOM 1339 O O . GLN A 1 185 ? -22.878 4.208 27.457 1.00 48.00 185 GLN A O 1
ATOM 1344 N N . GLN A 1 186 ? -23.092 2.596 25.911 1.00 50.50 186 GLN A N 1
ATOM 1345 C CA . GLN A 1 186 ? -21.740 2.690 25.328 1.00 50.50 186 GLN A CA 1
ATOM 1346 C C . GLN A 1 186 ? -21.591 1.982 23.959 1.00 50.50 186 GLN A C 1
ATOM 1348 O O . GLN A 1 186 ? -20.542 2.097 23.332 1.00 50.50 186 GLN A O 1
ATOM 1353 N N . GLU A 1 187 ? -22.629 1.317 23.431 1.00 49.41 187 GLU A N 1
ATOM 1354 C CA . GLU A 1 187 ? -22.528 0.452 22.235 1.00 49.41 187 GLU A CA 1
ATOM 1355 C C . GLU A 1 187 ? -22.565 1.150 20.856 1.00 49.41 187 GLU A C 1
ATOM 1357 O O . GLU A 1 187 ? -22.451 0.494 19.824 1.00 49.41 187 GLU A O 1
ATOM 1362 N N . GLY A 1 188 ? -22.671 2.477 20.784 1.00 56.22 188 GLY A N 1
ATOM 1363 C CA . GLY A 1 188 ? -23.041 3.155 19.533 1.00 56.22 188 GLY A CA 1
ATOM 1364 C C . GLY A 1 188 ? -21.933 3.817 18.710 1.00 56.22 188 GLY A C 1
ATOM 1365 O O . GLY A 1 188 ? -22.258 4.410 17.686 1.00 56.22 188 GLY A O 1
ATOM 1366 N N . LEU A 1 189 ? -20.660 3.807 19.121 1.00 68.31 189 LEU A N 1
ATOM 1367 C CA . LEU A 1 189 ? -19.645 4.570 18.381 1.00 68.31 189 LEU A CA 1
ATOM 1368 C C . LEU A 1 189 ? -18.920 3.694 17.353 1.00 68.31 189 LEU A C 1
ATOM 1370 O O . LEU A 1 189 ? -18.214 2.752 17.717 1.00 68.31 189 LEU A O 1
ATOM 1374 N N . LEU A 1 190 ? -19.074 4.036 16.069 1.00 82.12 190 LEU A N 1
ATOM 1375 C CA . LEU A 1 190 ? -18.295 3.472 14.969 1.00 82.12 190 LEU A CA 1
ATOM 1376 C C . LEU A 1 190 ? -16.801 3.706 15.242 1.00 82.12 190 LEU A C 1
ATOM 1378 O O . LEU A 1 190 ? -16.303 4.818 15.076 1.00 82.12 190 LEU A O 1
ATOM 1382 N N . ALA A 1 191 ? -16.097 2.664 15.682 1.00 87.44 191 ALA A N 1
ATOM 1383 C CA . ALA A 1 191 ? -14.681 2.729 16.011 1.00 87.44 191 ALA A CA 1
ATOM 1384 C C . ALA A 1 191 ? -13.966 1.430 15.623 1.00 87.44 191 ALA A C 1
ATOM 1386 O O . ALA A 1 191 ? -14.446 0.326 15.892 1.00 87.44 191 ALA A O 1
ATOM 1387 N N . LEU A 1 192 ? -12.790 1.576 15.018 1.00 90.94 192 LEU A N 1
ATOM 1388 C CA . LEU A 1 192 ? -11.909 0.483 14.631 1.00 90.94 192 LEU A CA 1
ATOM 1389 C C . LEU A 1 192 ? -11.361 -0.225 15.879 1.00 90.94 192 LEU A C 1
ATOM 1391 O O . LEU A 1 192 ? -10.825 0.424 16.783 1.00 90.94 192 LEU A O 1
ATOM 1395 N N . ARG A 1 193 ? -11.466 -1.556 15.922 1.00 91.44 193 ARG A N 1
ATOM 1396 C CA . ARG A 1 193 ? -10.952 -2.416 17.000 1.00 91.44 193 ARG A CA 1
ATOM 1397 C C . ARG A 1 193 ? -9.893 -3.390 16.468 1.00 91.44 193 ARG A C 1
ATOM 1399 O O . ARG A 1 193 ? -9.856 -3.668 15.273 1.00 91.44 193 ARG A O 1
ATOM 1406 N N . MET A 1 194 ? -9.071 -3.972 17.351 1.00 90.00 194 MET A N 1
ATOM 1407 C CA . MET A 1 194 ? -8.008 -4.913 16.933 1.00 90.00 194 MET A CA 1
ATOM 1408 C C . MET A 1 194 ? -8.527 -6.110 16.143 1.00 90.00 194 MET A C 1
ATOM 1410 O O . MET A 1 194 ? -7.933 -6.467 15.133 1.00 90.00 194 MET A O 1
ATOM 1414 N N . ARG A 1 195 ? -9.677 -6.670 16.539 1.00 92.06 195 ARG A N 1
ATOM 1415 C CA . ARG A 1 195 ? -10.303 -7.790 15.820 1.00 92.06 195 ARG A CA 1
ATOM 1416 C C . ARG A 1 195 ? -10.535 -7.503 14.334 1.00 92.06 195 ARG A C 1
ATOM 1418 O O . ARG A 1 195 ? -10.428 -8.409 13.518 1.00 92.06 195 ARG A O 1
ATOM 1425 N N . HIS A 1 196 ? -10.829 -6.250 13.972 1.00 94.31 196 HIS A N 1
ATOM 1426 C CA . HIS A 1 196 ? -11.064 -5.857 12.581 1.00 94.31 196 HIS A CA 1
ATOM 1427 C C . HIS A 1 196 ? -9.765 -5.860 11.780 1.00 94.31 196 HIS A C 1
ATOM 1429 O O . HIS A 1 196 ? -9.743 -6.320 10.643 1.00 94.31 196 HIS A O 1
ATOM 1435 N N . LEU A 1 197 ? -8.674 -5.384 12.387 1.00 93.12 197 LEU A N 1
ATOM 1436 C CA . LEU A 1 197 ? -7.338 -5.386 11.787 1.00 93.12 197 LEU A CA 1
ATOM 1437 C C . LEU A 1 197 ? -6.799 -6.810 11.615 1.00 93.12 197 LEU A C 1
ATOM 1439 O O . LEU A 1 197 ? -6.265 -7.143 10.560 1.00 93.12 197 LEU A O 1
ATOM 1443 N N . GLU A 1 198 ? -6.976 -7.663 12.622 1.00 93.31 198 GLU A N 1
ATOM 1444 C CA . GLU A 1 198 ? -6.587 -9.076 12.558 1.00 93.31 198 GLU A CA 1
ATOM 1445 C C . GLU A 1 198 ? -7.384 -9.834 11.489 1.00 93.31 198 GLU A C 1
ATOM 1447 O O . GLU A 1 198 ? -6.796 -10.550 10.676 1.00 93.31 198 GLU A O 1
ATOM 1452 N N . ALA A 1 199 ? -8.702 -9.620 11.417 1.00 94.25 199 ALA A N 1
ATOM 1453 C CA . ALA A 1 199 ? -9.541 -10.199 10.371 1.00 94.25 199 ALA A CA 1
ATOM 1454 C C . ALA A 1 199 ? -9.139 -9.715 8.965 1.00 94.25 199 ALA A C 1
ATOM 1456 O O . ALA A 1 199 ? -9.136 -10.499 8.012 1.00 94.25 199 ALA A O 1
ATOM 1457 N N . ALA A 1 200 ? -8.763 -8.440 8.825 1.00 95.62 200 ALA A N 1
ATOM 1458 C CA . ALA A 1 200 ? -8.293 -7.884 7.559 1.00 95.62 200 ALA A CA 1
ATOM 1459 C C . ALA A 1 200 ? -6.958 -8.503 7.109 1.00 95.62 200 ALA A C 1
ATOM 1461 O O . ALA A 1 200 ? -6.822 -8.852 5.936 1.00 95.62 200 ALA A O 1
ATOM 1462 N N . LEU A 1 201 ? -6.003 -8.709 8.026 1.00 93.81 201 LEU A N 1
ATOM 1463 C CA . LEU A 1 201 ? -4.723 -9.368 7.725 1.00 93.81 201 LEU A CA 1
ATOM 1464 C C . LEU A 1 201 ? -4.888 -10.827 7.287 1.00 93.81 201 LEU A C 1
ATOM 1466 O O . LEU A 1 201 ? -4.137 -11.306 6.445 1.00 93.81 201 LEU A O 1
ATOM 1470 N N . GLN A 1 202 ? -5.872 -11.547 7.827 1.00 93.12 202 GLN A N 1
ATOM 1471 C CA . GLN A 1 202 ? -6.141 -12.920 7.391 1.00 93.12 202 GLN A CA 1
ATOM 1472 C C . GLN A 1 202 ? -6.668 -12.968 5.949 1.00 93.12 202 GLN A C 1
ATOM 1474 O O . GLN A 1 202 ? -6.343 -13.889 5.197 1.00 93.12 202 GLN A O 1
ATOM 1479 N N . ARG A 1 203 ? -7.460 -11.965 5.548 1.00 93.69 203 ARG A N 1
ATOM 1480 C CA . ARG A 1 203 ? -8.078 -11.892 4.216 1.00 93.69 203 ARG A CA 1
ATOM 1481 C C . ARG A 1 203 ? -7.151 -11.346 3.136 1.00 93.69 203 ARG A C 1
ATOM 1483 O O . ARG A 1 203 ? -7.196 -11.826 2.003 1.00 93.69 203 ARG A O 1
ATOM 1490 N N . VAL A 1 204 ? -6.351 -10.331 3.448 1.00 94.50 204 VAL A N 1
ATOM 1491 C CA . VAL A 1 204 ? -5.482 -9.667 2.470 1.00 94.50 204 VAL A CA 1
ATOM 1492 C C . VAL A 1 204 ? -4.091 -10.290 2.529 1.00 94.50 204 VAL A C 1
ATOM 1494 O O . VAL A 1 204 ? -3.357 -10.070 3.480 1.00 94.50 204 VAL A O 1
ATOM 1497 N N . GLN A 1 205 ? -3.735 -11.051 1.495 1.00 91.38 205 GLN A N 1
ATOM 1498 C CA . GLN A 1 205 ? -2.427 -11.696 1.335 1.00 91.38 205 GLN A CA 1
ATOM 1499 C C . GLN A 1 205 ? -1.557 -10.938 0.319 1.00 91.38 205 GLN A C 1
ATOM 1501 O O . GLN A 1 205 ? -2.117 -10.304 -0.584 1.00 91.38 205 GLN A O 1
ATOM 1506 N N . PRO A 1 206 ? -0.214 -11.030 0.405 1.00 92.19 206 PRO A N 1
ATOM 1507 C CA . PRO A 1 206 ? 0.671 -10.406 -0.566 1.00 92.19 206 PRO A CA 1
ATOM 1508 C C . PRO A 1 206 ? 0.540 -11.114 -1.920 1.00 92.19 206 PRO A C 1
ATOM 1510 O O . PRO A 1 206 ? 0.723 -12.323 -2.052 1.00 92.19 206 PRO A O 1
ATOM 1513 N N . ARG A 1 207 ? 0.224 -10.341 -2.952 1.00 91.31 207 ARG A N 1
ATOM 1514 C CA . ARG A 1 207 ? 0.007 -10.773 -4.335 1.00 91.31 207 ARG A CA 1
ATOM 1515 C C . ARG A 1 207 ? 1.272 -10.696 -5.177 1.00 91.31 207 ARG A C 1
ATOM 1517 O O . ARG A 1 207 ? 1.279 -11.201 -6.295 1.00 91.31 207 ARG A O 1
ATOM 1524 N N . THR A 1 208 ? 2.326 -10.057 -4.669 1.00 89.88 208 THR A N 1
ATOM 1525 C CA . THR A 1 208 ? 3.588 -9.882 -5.396 1.00 89.88 208 THR A CA 1
ATOM 1526 C C . THR A 1 208 ? 4.557 -11.018 -5.049 1.00 89.88 208 THR A C 1
ATOM 1528 O O . THR A 1 208 ? 5.060 -11.053 -3.925 1.00 89.88 208 THR A O 1
ATOM 1531 N N . PRO A 1 209 ? 4.843 -11.960 -5.971 1.00 91.94 209 PRO A N 1
ATOM 1532 C CA . PRO A 1 209 ? 5.758 -13.063 -5.693 1.00 91.94 209 PRO A CA 1
ATOM 1533 C C . PRO A 1 209 ? 7.220 -12.594 -5.647 1.00 91.94 209 PRO A C 1
ATOM 1535 O O . PRO A 1 209 ? 7.627 -11.697 -6.387 1.00 91.94 209 PRO A O 1
ATOM 1538 N N . GLN A 1 210 ? 8.039 -13.253 -4.822 1.00 89.56 210 GLN A N 1
ATOM 1539 C CA . GLN A 1 210 ? 9.454 -12.895 -4.636 1.00 89.56 210 GLN A CA 1
ATOM 1540 C C . GLN A 1 210 ? 10.294 -13.031 -5.916 1.00 89.56 210 GLN A C 1
ATOM 1542 O O . GLN A 1 210 ? 11.171 -12.207 -6.168 1.00 89.56 210 GLN A O 1
ATOM 1547 N N . SER A 1 211 ? 9.982 -14.009 -6.771 1.00 92.56 211 SER A N 1
ATOM 1548 C CA . SER A 1 211 ? 10.658 -14.198 -8.062 1.00 92.56 211 SER A CA 1
ATOM 1549 C C . SER A 1 211 ? 10.511 -12.990 -8.993 1.00 92.56 211 SER A C 1
ATOM 1551 O O . SER A 1 211 ? 11.456 -12.615 -9.683 1.00 92.56 211 SER A O 1
ATOM 1553 N N . LEU A 1 212 ? 9.347 -12.339 -8.977 1.00 90.81 212 LEU A N 1
ATOM 1554 C CA . LEU A 1 212 ? 9.068 -11.157 -9.793 1.00 90.81 212 LEU A CA 1
ATOM 1555 C C . LEU A 1 212 ? 9.841 -9.929 -9.290 1.00 90.81 212 LEU A C 1
ATOM 1557 O O . LEU A 1 212 ? 10.357 -9.152 -10.087 1.00 90.81 212 LEU A O 1
ATOM 1561 N N . LEU A 1 213 ? 9.993 -9.785 -7.971 1.00 91.06 213 LEU A N 1
ATOM 1562 C CA . LEU A 1 213 ? 10.814 -8.724 -7.377 1.00 91.06 213 LEU A CA 1
ATOM 1563 C C . LEU A 1 213 ? 12.292 -8.886 -7.729 1.00 91.06 213 LEU A C 1
ATOM 1565 O O . LEU A 1 213 ? 12.974 -7.898 -8.002 1.00 91.06 213 LEU A O 1
ATOM 1569 N N . GLN A 1 214 ? 12.787 -10.124 -7.719 1.00 91.38 214 GLN A N 1
ATOM 1570 C CA . GLN A 1 214 ? 14.156 -10.421 -8.119 1.00 91.38 214 GLN A CA 1
ATOM 1571 C C . GLN A 1 214 ? 14.383 -10.077 -9.596 1.00 91.38 214 GLN A C 1
ATOM 1573 O O . GLN A 1 214 ? 15.353 -9.389 -9.908 1.00 91.38 214 GLN A O 1
ATOM 1578 N N . LEU A 1 215 ? 13.446 -10.446 -10.476 1.00 91.06 215 LEU A N 1
ATOM 1579 C CA . LEU A 1 215 ? 13.495 -10.087 -11.895 1.00 91.06 215 LEU A CA 1
ATOM 1580 C C . LEU A 1 215 ? 13.616 -8.569 -12.099 1.00 91.06 215 LEU A C 1
ATOM 1582 O O . LEU A 1 215 ? 14.445 -8.124 -12.890 1.00 91.06 215 LEU A O 1
ATOM 1586 N N . TYR A 1 216 ? 12.848 -7.753 -11.368 1.00 91.56 216 TYR A N 1
ATOM 1587 C CA . TYR A 1 216 ? 12.953 -6.295 -11.497 1.00 91.56 216 TYR A CA 1
ATOM 1588 C C . TYR A 1 216 ? 14.251 -5.719 -10.936 1.00 91.56 216 TYR A C 1
ATOM 1590 O O . TYR A 1 216 ? 14.812 -4.801 -11.538 1.00 91.56 216 TYR A O 1
ATOM 1598 N N . LYS A 1 217 ? 14.756 -6.263 -9.821 1.00 90.69 217 LYS A N 1
ATOM 1599 C CA . LYS A 1 217 ? 16.073 -5.882 -9.288 1.00 90.69 217 LYS A CA 1
ATOM 1600 C C . LYS A 1 217 ? 17.171 -6.159 -10.310 1.00 90.69 217 LYS A C 1
ATOM 1602 O O . LYS A 1 217 ? 18.001 -5.293 -10.550 1.00 90.69 217 LYS A O 1
ATOM 1607 N N . GLU A 1 218 ? 17.13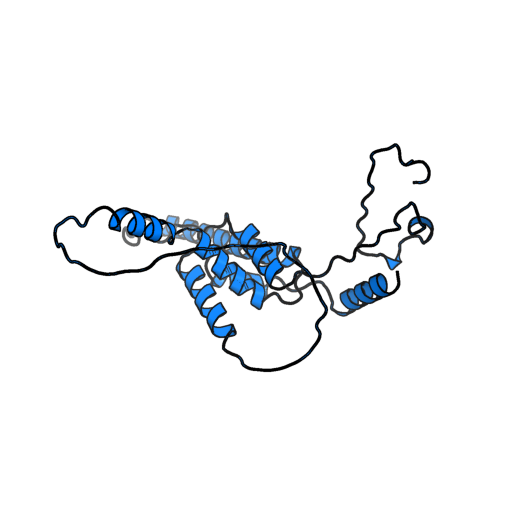9 -7.324 -10.951 1.00 91.50 218 GLU A N 1
ATOM 1608 C CA . GLU A 1 218 ? 18.089 -7.690 -12.004 1.00 91.50 218 GLU A CA 1
ATOM 1609 C C . GLU A 1 218 ? 17.933 -6.833 -13.267 1.00 91.50 218 GLU A C 1
ATOM 1611 O O . GLU A 1 218 ? 18.925 -6.539 -13.929 1.00 91.50 218 GLU A O 1
ATOM 1616 N N . TYR A 1 219 ? 16.712 -6.420 -13.614 1.00 90.19 219 TYR A N 1
ATOM 1617 C CA . TYR A 1 219 ? 16.474 -5.536 -14.755 1.00 90.19 219 TYR A CA 1
ATOM 1618 C C . TYR A 1 219 ? 17.042 -4.129 -14.511 1.00 90.19 219 TYR A C 1
ATOM 1620 O O . TYR A 1 219 ? 17.778 -3.615 -15.348 1.00 90.19 219 TYR A O 1
ATOM 1628 N N . SER A 1 220 ? 16.762 -3.536 -13.343 1.00 88.88 220 SER A N 1
ATOM 1629 C CA . SER A 1 220 ? 17.364 -2.259 -12.913 1.00 88.88 220 SER A CA 1
ATOM 1630 C C . SER A 1 220 ? 18.873 -2.367 -12.678 1.00 88.88 220 SER A C 1
ATOM 1632 O O . SER A 1 220 ? 19.586 -1.379 -12.719 1.00 88.88 220 SER A O 1
ATOM 1634 N N . SER A 1 221 ? 19.321 -3.588 -12.402 1.00 88.19 221 SER A N 1
ATOM 1635 C CA . SER A 1 221 ? 20.674 -4.119 -12.450 1.00 88.19 221 SER A CA 1
ATOM 1636 C C . SER A 1 221 ? 21.542 -3.734 -13.640 1.00 88.19 221 SER A C 1
ATOM 1638 O O . SER A 1 221 ? 22.723 -3.410 -13.524 1.00 88.19 221 SER A O 1
ATOM 1640 N N . LYS A 1 222 ? 20.946 -3.968 -14.807 1.00 83.44 222 LYS A N 1
ATOM 1641 C CA . LYS A 1 222 ? 21.640 -4.156 -16.083 1.00 83.44 222 LYS A CA 1
ATOM 1642 C C . LYS A 1 222 ? 21.580 -2.919 -16.979 1.00 83.44 222 LYS A C 1
ATOM 1644 O O . LYS A 1 222 ? 22.366 -2.848 -17.920 1.00 83.44 222 LYS A O 1
ATOM 1649 N N . ASN A 1 223 ? 20.658 -2.000 -16.695 1.00 72.44 223 ASN A N 1
ATOM 1650 C CA . ASN A 1 223 ? 20.382 -0.775 -17.448 1.00 72.44 223 ASN A CA 1
ATOM 1651 C C . ASN A 1 223 ? 20.579 0.444 -16.551 1.00 72.44 223 ASN A C 1
ATOM 1653 O O . ASN A 1 223 ? 21.109 1.454 -17.057 1.00 72.44 223 ASN A O 1
#

Foldseek 3Di:
DVVQDPPHPDDDDDDDLCPVPDDPVQCDPPHVVDDDDDAADALVVLLVLQLVLCVPAFADVQQLVVLQVLLVVVPPDDDDDDDDDDDDDDDDDDDDDDDDDDDDDDDDDDDDDDVVVVVVVVVVVVPDPSSSSSSNSSSRSVLQPLAHSVLSSQLSVQLLVVLVVVLVVVVVVVVVCVVPDDDDPPNHDSHGHNVSSVVSSVVRDHPDDPVSSVVSVVVVVPD

Radius of gyration: 27.97 Å; chains: 1; bounding box: 72×50×80 Å